Protein AF-A0A9X0R872-F1 (afdb_monomer_lite)

Structure (mmCIF, N/CA/C/O backbone):
data_AF-A0A9X0R872-F1
#
_entry.id   AF-A0A9X0R872-F1
#
loop_
_atom_site.group_PDB
_atom_site.id
_atom_site.type_symbol
_atom_site.label_atom_id
_atom_site.label_alt_id
_atom_site.label_comp_id
_atom_site.label_asym_id
_atom_site.label_entity_id
_atom_site.label_seq_id
_atom_site.pdbx_PDB_ins_code
_atom_site.Cartn_x
_atom_site.Cartn_y
_atom_site.Cartn_z
_atom_site.occupancy
_atom_site.B_iso_or_equiv
_atom_site.auth_seq_id
_atom_site.auth_comp_id
_atom_site.auth_asym_id
_atom_site.auth_atom_id
_atom_site.pdbx_PDB_model_num
ATOM 1 N N . MET A 1 1 ? -3.598 2.383 -23.130 1.00 61.44 1 MET A N 1
ATOM 2 C CA . MET A 1 1 ? -3.009 1.692 -21.966 1.00 61.44 1 MET A CA 1
ATOM 3 C C . MET A 1 1 ? -1.536 2.110 -21.880 1.00 61.44 1 MET A C 1
ATOM 5 O O . MET A 1 1 ? -0.986 2.515 -22.901 1.00 61.44 1 MET A O 1
ATOM 9 N N . ASN A 1 2 ? -0.949 2.225 -20.682 1.00 72.88 2 ASN A N 1
ATOM 10 C CA . ASN A 1 2 ? 0.388 2.817 -20.517 1.00 72.88 2 ASN A CA 1
ATOM 11 C C . ASN A 1 2 ? 1.465 1.820 -20.985 1.00 72.88 2 ASN A C 1
ATOM 13 O O . ASN A 1 2 ? 1.641 0.780 -20.357 1.00 72.88 2 ASN A O 1
ATOM 17 N N . LYS A 1 3 ? 2.210 2.161 -22.047 1.00 83.00 3 LYS A N 1
ATOM 18 C CA . LYS A 1 3 ? 3.241 1.295 -22.655 1.00 83.00 3 LYS A CA 1
ATOM 19 C C . LYS A 1 3 ? 4.296 0.776 -21.666 1.00 83.00 3 LYS A C 1
ATOM 21 O O . LYS A 1 3 ? 4.860 -0.292 -21.875 1.00 83.00 3 LYS A O 1
ATOM 26 N N . TYR A 1 4 ? 4.597 1.533 -20.607 1.00 83.75 4 TYR A N 1
ATOM 27 C CA . TYR A 1 4 ? 5.572 1.125 -19.595 1.00 83.75 4 TYR A CA 1
ATOM 28 C C . TYR A 1 4 ? 4.999 0.089 -18.633 1.00 83.75 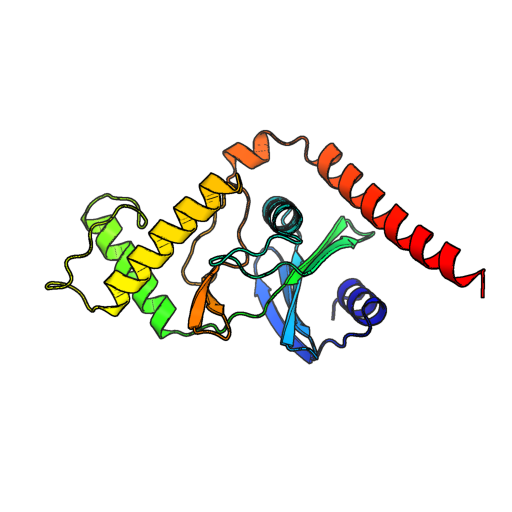4 TYR A C 1
ATOM 30 O O . TYR A 1 4 ? 5.713 -0.827 -18.239 1.00 83.75 4 TYR A O 1
ATOM 38 N N . CYS A 1 5 ? 3.712 0.211 -18.305 1.00 85.31 5 CYS A N 1
ATOM 39 C CA . CYS A 1 5 ? 2.983 -0.770 -17.509 1.00 85.31 5 CYS A CA 1
ATOM 40 C C . CYS A 1 5 ? 2.899 -2.109 -18.254 1.00 85.31 5 CYS A C 1
ATOM 42 O O . CYS A 1 5 ? 3.283 -3.132 -17.700 1.00 85.31 5 CYS A O 1
ATOM 44 N N . GLU A 1 6 ? 2.525 -2.089 -19.538 1.00 88.94 6 GLU A N 1
ATOM 45 C CA . GLU A 1 6 ? 2.475 -3.290 -20.386 1.00 88.94 6 GLU A CA 1
ATOM 46 C C . GLU A 1 6 ? 3.847 -3.968 -20.499 1.00 88.94 6 GLU A C 1
ATOM 48 O O . GLU A 1 6 ? 3.976 -5.152 -20.204 1.00 88.94 6 GLU A O 1
ATOM 53 N N . ALA A 1 7 ? 4.895 -3.210 -20.840 1.00 90.38 7 ALA A N 1
ATOM 54 C CA . ALA A 1 7 ? 6.247 -3.755 -20.964 1.00 90.38 7 ALA A CA 1
ATOM 55 C C . ALA A 1 7 ? 6.808 -4.272 -19.625 1.00 90.38 7 ALA A C 1
ATOM 57 O O . ALA A 1 7 ? 7.624 -5.196 -19.593 1.00 90.38 7 ALA A O 1
ATOM 58 N N . TRP A 1 8 ? 6.416 -3.663 -18.502 1.00 93.81 8 TRP A N 1
ATOM 59 C CA . TRP A 1 8 ? 6.803 -4.151 -17.181 1.00 93.81 8 TRP A CA 1
ATOM 60 C C . TRP A 1 8 ? 6.075 -5.443 -16.827 1.00 93.81 8 TRP A C 1
ATOM 62 O O . TRP A 1 8 ? 6.737 -6.386 -16.398 1.00 93.81 8 TRP A O 1
ATOM 72 N N . ALA A 1 9 ? 4.764 -5.508 -17.060 1.00 93.25 9 ALA A N 1
ATOM 73 C CA . ALA A 1 9 ? 3.965 -6.710 -16.861 1.00 93.25 9 ALA A CA 1
ATOM 74 C C . ALA A 1 9 ? 4.503 -7.874 -17.713 1.00 93.25 9 ALA A C 1
ATOM 76 O O . ALA A 1 9 ? 4.791 -8.940 -17.169 1.00 93.25 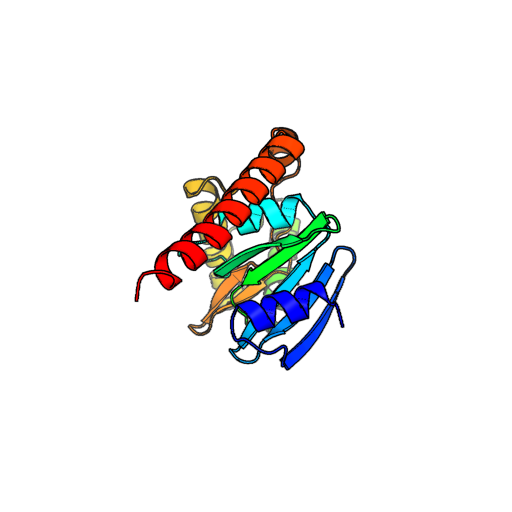9 ALA A O 1
ATOM 77 N N . GLU A 1 10 ? 4.791 -7.633 -18.997 1.00 92.75 10 GLU A N 1
ATOM 78 C CA . GLU A 1 10 ? 5.395 -8.618 -19.902 1.00 92.75 10 GLU A CA 1
ATOM 79 C C . GLU A 1 10 ? 6.739 -9.134 -19.371 1.00 92.75 10 GLU A C 1
ATOM 81 O O . GLU A 1 10 ? 6.961 -10.344 -19.323 1.00 92.75 10 GLU A O 1
ATOM 86 N N . LYS A 1 11 ? 7.620 -8.242 -18.888 1.00 91.56 11 LYS A N 1
ATOM 87 C CA . LYS A 1 11 ? 8.905 -8.647 -18.288 1.00 91.56 11 LYS A CA 1
ATOM 88 C C . LYS A 1 11 ? 8.707 -9.573 -17.081 1.00 91.56 11 LYS A C 1
ATOM 90 O O . LYS A 1 11 ? 9.531 -10.451 -16.846 1.00 91.56 11 LYS A O 1
ATOM 95 N N . LEU A 1 12 ? 7.648 -9.358 -16.305 1.00 92.25 12 LEU A N 1
ATOM 96 C CA . LEU A 1 12 ? 7.320 -10.178 -15.141 1.00 92.25 12 LEU A CA 1
ATOM 97 C C . LEU A 1 12 ? 6.560 -11.464 -15.505 1.00 92.25 12 LEU A C 1
ATOM 99 O O . LEU A 1 12 ? 6.281 -12.264 -14.614 1.00 92.25 12 LEU A O 1
ATOM 103 N N . GLY A 1 13 ? 6.220 -11.674 -16.782 1.00 94.38 13 GLY A N 1
ATOM 104 C CA . GLY A 1 13 ? 5.378 -12.789 -17.218 1.00 94.38 13 GLY A CA 1
ATOM 105 C C . GLY A 1 13 ? 3.936 -12.675 -16.716 1.00 94.38 13 GLY A C 1
ATOM 106 O O . GLY A 1 13 ? 3.298 -13.691 -16.450 1.00 94.38 13 GLY A O 1
ATOM 107 N N . ILE A 1 14 ? 3.441 -11.448 -16.532 1.00 94.62 14 ILE A N 1
ATOM 108 C CA . ILE A 1 14 ? 2.107 -11.136 -16.015 1.00 94.62 14 ILE A CA 1
ATOM 109 C C . ILE A 1 14 ? 1.342 -10.335 -17.075 1.00 94.62 14 ILE A C 1
ATOM 111 O O . ILE A 1 14 ? 1.919 -9.510 -17.779 1.00 94.62 14 ILE A O 1
ATOM 115 N N . GLU A 1 15 ? 0.032 -10.543 -17.175 1.00 94.25 15 GLU A N 1
ATOM 116 C CA . GLU A 1 15 ? -0.832 -9.767 -18.068 1.00 94.25 15 GLU A CA 1
ATOM 117 C C . GLU A 1 15 ? -1.614 -8.706 -17.288 1.00 94.25 15 GLU A C 1
ATOM 119 O O . GLU A 1 15 ? -1.914 -8.875 -16.102 1.00 94.25 15 GLU A O 1
ATOM 124 N N . ILE A 1 16 ? -1.978 -7.615 -17.962 1.00 95.06 16 ILE A N 1
ATOM 125 C CA . ILE A 1 16 ? -2.928 -6.637 -17.429 1.00 95.06 16 ILE A CA 1
ATOM 126 C C . ILE A 1 16 ? -4.343 -7.152 -17.695 1.00 95.06 16 ILE A C 1
ATOM 128 O O . ILE A 1 16 ? -4.737 -7.319 -18.846 1.00 95.06 16 ILE A O 1
ATOM 132 N N . ALA A 1 17 ? -5.099 -7.398 -16.628 1.00 94.06 17 ALA A N 1
ATOM 133 C CA . ALA A 1 17 ? -6.453 -7.931 -16.706 1.00 94.06 17 ALA A CA 1
ATOM 134 C C . ALA A 1 17 ? -7.504 -6.820 -16.826 1.00 94.06 17 ALA A C 1
ATOM 136 O O . ALA A 1 17 ? -8.438 -6.934 -17.617 1.00 94.06 17 ALA A O 1
ATOM 137 N N . GLU A 1 18 ? -7.364 -5.745 -16.047 1.00 94.69 18 GLU A N 1
ATOM 138 C CA . GLU A 1 18 ? -8.406 -4.723 -15.924 1.00 94.69 18 GLU A CA 1
ATOM 139 C C . GLU A 1 18 ? -7.824 -3.354 -15.543 1.00 94.69 18 GLU A C 1
ATOM 141 O O . GLU A 1 18 ? -6.857 -3.248 -14.790 1.00 94.69 18 GLU A O 1
ATOM 146 N N . TYR A 1 19 ? -8.430 -2.285 -16.064 1.00 93.81 19 TYR A N 1
ATOM 147 C CA . TYR A 1 19 ? -8.192 -0.918 -15.600 1.00 93.81 19 TYR A CA 1
ATOM 148 C C . TYR A 1 19 ? -9.031 -0.658 -14.346 1.00 93.81 19 TYR A C 1
ATOM 150 O O . TYR A 1 19 ? -10.253 -0.760 -14.410 1.00 93.81 19 TYR A O 1
ATOM 158 N N . MET A 1 20 ? -8.389 -0.298 -13.233 1.00 92.06 20 MET A N 1
ATOM 159 C CA . MET A 1 20 ? -9.079 -0.096 -11.952 1.00 92.06 20 MET A CA 1
ATOM 160 C C . MET A 1 20 ? -9.460 1.364 -11.706 1.00 92.06 20 MET A C 1
ATOM 162 O O . MET A 1 20 ? -10.438 1.637 -11.018 1.00 92.06 20 MET A O 1
ATOM 166 N N . GLY A 1 21 ? -8.713 2.314 -12.270 1.00 90.38 21 GLY A N 1
ATOM 167 C CA . GLY A 1 21 ? -8.991 3.733 -12.078 1.00 90.38 21 GLY A CA 1
ATOM 168 C C . GLY A 1 21 ? -7.778 4.625 -12.297 1.00 90.38 21 GLY A C 1
ATOM 169 O O . GLY A 1 21 ? -6.653 4.154 -12.472 1.00 90.38 21 GLY A O 1
ATOM 170 N N . ALA A 1 22 ? -8.030 5.930 -12.275 1.00 88.06 22 ALA A N 1
ATOM 171 C CA . ALA A 1 22 ? -7.017 6.971 -12.295 1.00 88.06 22 ALA A CA 1
ATOM 172 C C . ALA A 1 22 ? -7.415 8.063 -11.302 1.00 88.06 22 ALA A C 1
ATOM 174 O O . ALA A 1 22 ? -8.586 8.440 -11.242 1.00 88.06 22 ALA A O 1
ATOM 175 N N . GLY A 1 23 ? -6.438 8.547 -10.546 1.00 80.00 23 GLY A N 1
ATOM 176 C CA . GLY A 1 23 ? -6.561 9.704 -9.666 1.00 80.00 23 GLY A CA 1
ATOM 177 C C . GLY A 1 23 ? -5.602 10.809 -10.095 1.00 80.00 23 GLY A C 1
ATOM 178 O O . GLY A 1 23 ? -4.969 10.724 -11.149 1.00 80.00 23 GLY A O 1
ATOM 179 N N . ASP A 1 24 ? -5.452 11.821 -9.246 1.00 78.69 24 ASP A N 1
ATOM 180 C CA . ASP A 1 24 ? -4.623 12.997 -9.540 1.00 78.69 24 ASP A CA 1
ATOM 181 C C . ASP A 1 24 ? -3.149 12.650 -9.792 1.00 78.69 24 ASP A C 1
ATOM 183 O O . ASP A 1 24 ? -2.474 13.312 -10.580 1.00 78.69 24 ASP A O 1
ATOM 187 N N . ASN A 1 25 ? -2.663 11.577 -9.163 1.00 80.06 25 ASN A N 1
ATOM 188 C CA . ASN A 1 25 ? -1.244 11.239 -9.146 1.00 80.06 25 ASN A CA 1
ATOM 189 C C . ASN A 1 25 ? -0.891 9.953 -9.895 1.00 80.06 25 ASN A C 1
ATOM 191 O O . ASN A 1 25 ? 0.291 9.632 -10.013 1.00 80.06 25 ASN A O 1
ATOM 195 N N . GLY A 1 26 ? -1.863 9.207 -10.426 1.00 88.44 26 GLY A N 1
ATOM 196 C CA . GLY A 1 26 ? -1.545 7.924 -11.039 1.00 88.44 26 GLY A CA 1
ATOM 197 C C . GLY A 1 26 ? -2.717 7.129 -11.585 1.00 88.44 26 GLY A C 1
ATOM 198 O O . GLY A 1 26 ? -3.875 7.533 -11.520 1.00 88.44 26 GLY A O 1
ATOM 199 N N . ILE A 1 27 ? -2.380 5.972 -12.148 1.00 93.81 27 ILE A N 1
ATOM 200 C CA . ILE A 1 27 ? -3.307 5.031 -12.775 1.00 93.81 27 ILE A CA 1
ATOM 201 C C . ILE A 1 27 ? -3.039 3.636 -12.217 1.00 93.81 27 ILE A C 1
ATOM 203 O O . ILE A 1 27 ? -1.882 3.220 -12.151 1.00 93.81 27 ILE A O 1
ATOM 207 N N . ALA A 1 28 ? -4.095 2.906 -11.867 1.00 95.31 28 ALA A N 1
ATOM 208 C CA . ALA A 1 28 ? -4.017 1.552 -11.337 1.00 95.31 28 ALA A CA 1
ATOM 209 C C . ALA A 1 28 ? -4.622 0.523 -12.300 1.00 95.31 28 ALA A C 1
ATOM 211 O O . ALA A 1 28 ? -5.661 0.745 -12.932 1.00 95.31 28 ALA A O 1
ATOM 212 N N . PHE A 1 29 ? -3.968 -0.631 -12.376 1.00 95.69 29 PHE A N 1
ATOM 213 C CA . PHE A 1 29 ? -4.374 -1.772 -13.179 1.00 95.69 29 PHE A CA 1
ATOM 214 C C . PHE A 1 29 ? -4.358 -3.037 -12.332 1.00 95.69 29 PHE A C 1
ATOM 216 O O . PHE A 1 29 ? -3.414 -3.278 -11.582 1.00 95.69 29 PHE A O 1
ATOM 223 N N . LYS A 1 30 ? -5.367 -3.881 -12.510 1.00 96.44 30 LYS A N 1
ATOM 224 C CA . LYS A 1 30 ? -5.381 -5.239 -11.987 1.00 96.44 30 LYS A CA 1
ATOM 225 C C . LYS A 1 30 ? -4.617 -6.147 -12.943 1.00 96.44 30 LYS A C 1
ATOM 227 O O . LYS A 1 30 ? -4.801 -6.074 -14.161 1.00 96.44 30 LYS A O 1
ATOM 232 N N . THR A 1 31 ? -3.800 -7.036 -12.403 1.00 96.94 31 THR A N 1
ATOM 233 C CA . THR A 1 31 ? -3.068 -8.041 -13.174 1.00 96.94 31 THR A CA 1
ATOM 234 C C . THR A 1 31 ? -3.790 -9.392 -13.216 1.00 96.94 31 THR A C 1
ATOM 236 O O . THR A 1 31 ? -4.686 -9.671 -12.417 1.00 96.94 31 THR A O 1
ATOM 239 N N . SER A 1 32 ? -3.378 -10.274 -14.130 1.00 95.69 32 SER A N 1
ATOM 240 C CA . SER A 1 32 ? -3.935 -11.628 -14.278 1.00 95.69 32 SER A CA 1
ATOM 241 C C . SER A 1 32 ? -3.699 -12.548 -13.076 1.00 95.69 32 SER A C 1
ATOM 243 O O . SER A 1 32 ? -4.409 -13.537 -12.920 1.00 95.69 32 SER A O 1
ATOM 245 N N . ASN A 1 33 ? -2.742 -12.217 -12.206 1.00 95.69 33 ASN A N 1
ATOM 246 C CA . ASN A 1 33 ? -2.469 -12.920 -10.950 1.00 95.69 33 ASN A CA 1
ATOM 247 C C . ASN A 1 33 ? -3.016 -12.188 -9.709 1.00 95.69 33 ASN A C 1
ATOM 249 O O . ASN A 1 33 ? -2.456 -12.337 -8.629 1.00 95.69 33 ASN A O 1
ATOM 253 N N . ASP A 1 34 ? -4.081 -11.400 -9.887 1.00 96.12 34 ASP A N 1
ATOM 254 C CA . ASP A 1 34 ? -4.821 -10.680 -8.837 1.00 96.12 34 ASP A CA 1
ATOM 255 C C . ASP A 1 34 ? -3.976 -9.706 -7.995 1.00 96.12 34 ASP A C 1
ATOM 257 O O . ASP A 1 34 ? -4.247 -9.485 -6.822 1.00 96.12 34 ASP A O 1
ATOM 261 N N . LYS A 1 35 ? -2.972 -9.072 -8.610 1.00 97.06 35 LYS A N 1
ATOM 262 C CA . LYS A 1 35 ? -2.183 -7.981 -8.014 1.00 97.06 35 LYS A CA 1
ATOM 263 C C . LYS A 1 35 ? -2.606 -6.635 -8.590 1.00 97.06 35 LYS A C 1
ATOM 265 O O . LYS A 1 35 ? -3.310 -6.571 -9.603 1.00 97.06 35 LYS A O 1
ATOM 270 N N . VAL A 1 36 ? -2.134 -5.554 -7.976 1.00 97.00 36 VAL A N 1
ATOM 271 C CA . VAL A 1 36 ? -2.311 -4.190 -8.486 1.00 97.00 36 VAL A CA 1
ATOM 272 C C . VAL A 1 36 ? -0.979 -3.655 -8.988 1.00 97.00 36 VAL A C 1
ATOM 274 O O . VAL A 1 36 ? 0.011 -3.617 -8.260 1.00 97.00 36 VAL A O 1
ATOM 277 N N . MET A 1 37 ? -0.960 -3.215 -10.242 1.00 97.06 37 MET A N 1
ATOM 278 C CA . MET A 1 37 ? 0.132 -2.450 -10.824 1.00 97.06 37 MET A CA 1
ATOM 279 C C . MET A 1 37 ? -0.302 -0.988 -10.939 1.00 97.06 37 MET A C 1
ATOM 281 O O . MET A 1 37 ? -1.176 -0.648 -11.739 1.00 97.06 37 MET A O 1
ATOM 285 N N . LYS A 1 38 ? 0.310 -0.118 -10.137 1.00 96.06 38 LYS A N 1
ATOM 286 C CA . LYS A 1 38 ? 0.081 1.328 -10.157 1.00 96.06 38 LYS A CA 1
ATOM 287 C C . LYS A 1 38 ? 1.233 2.035 -10.860 1.00 96.06 38 LYS A C 1
ATOM 289 O O . LYS A 1 38 ? 2.396 1.709 -10.638 1.00 96.06 38 LYS A O 1
ATOM 294 N N . ILE A 1 39 ? 0.901 3.009 -11.702 1.00 95.88 39 ILE A N 1
ATOM 295 C CA . ILE A 1 39 ? 1.844 3.973 -12.268 1.00 95.88 39 ILE A CA 1
ATOM 296 C C . ILE A 1 39 ? 1.561 5.324 -11.624 1.00 95.88 39 ILE A C 1
ATOM 298 O O . ILE A 1 39 ? 0.449 5.828 -11.756 1.00 95.88 39 ILE A O 1
ATOM 302 N N . THR A 1 40 ? 2.551 5.900 -10.954 1.00 95.12 40 THR A N 1
ATOM 303 C CA . THR A 1 40 ? 2.431 7.139 -10.185 1.00 95.12 40 THR A CA 1
ATOM 304 C C . THR A 1 40 ? 3.464 8.177 -10.625 1.00 95.12 40 THR A C 1
ATOM 306 O O . THR A 1 40 ? 4.571 7.845 -11.064 1.00 95.12 40 THR A O 1
ATOM 309 N N . GLY A 1 41 ? 3.083 9.449 -10.547 1.00 94.00 41 GLY A N 1
ATOM 310 C CA . GLY A 1 41 ? 3.991 10.597 -10.602 1.00 94.00 41 GLY A CA 1
ATOM 311 C C . GLY A 1 41 ? 4.436 11.062 -9.213 1.00 94.00 41 GLY A C 1
ATOM 312 O O . GLY A 1 41 ? 5.246 11.981 -9.104 1.00 94.00 41 GLY A O 1
ATOM 313 N N . ASP A 1 42 ? 3.918 10.436 -8.158 1.00 95.38 42 ASP A N 1
ATOM 314 C CA . ASP A 1 42 ? 4.146 10.837 -6.783 1.00 95.38 42 ASP A CA 1
ATOM 315 C C . ASP A 1 42 ? 5.416 10.220 -6.204 1.00 95.38 42 ASP A C 1
ATOM 317 O O . ASP A 1 42 ? 5.519 9.015 -5.970 1.00 95.38 42 ASP A O 1
ATOM 321 N N . VAL A 1 43 ? 6.411 11.068 -5.958 1.00 95.88 43 VAL A N 1
ATOM 322 C CA . VAL A 1 43 ? 7.699 10.620 -5.426 1.00 95.88 43 VAL A CA 1
ATOM 323 C C . VAL A 1 43 ? 7.579 10.137 -3.979 1.00 95.88 43 VAL A C 1
ATOM 325 O O . VAL A 1 43 ? 8.260 9.187 -3.598 1.00 95.88 43 VAL A O 1
ATOM 328 N N . GLY A 1 44 ? 6.725 10.770 -3.169 1.00 96.62 44 GLY A N 1
ATOM 329 C CA . GLY A 1 44 ? 6.544 10.397 -1.766 1.00 96.62 44 GLY A CA 1
ATOM 330 C C . GLY A 1 44 ? 5.894 9.024 -1.625 1.00 96.62 44 GLY A C 1
ATOM 331 O O . GLY A 1 44 ? 6.344 8.227 -0.805 1.00 96.62 44 GLY A O 1
ATOM 332 N N . GLU A 1 45 ? 4.900 8.741 -2.469 1.00 97.06 45 GLU A N 1
ATOM 333 C CA . GLU A 1 45 ? 4.253 7.427 -2.602 1.00 97.06 45 GLU A CA 1
ATOM 334 C C . GLU A 1 45 ? 5.256 6.360 -3.057 1.00 97.06 45 GLU A C 1
ATOM 336 O O . GLU A 1 45 ? 5.424 5.322 -2.417 1.00 97.06 45 GLU A O 1
ATOM 341 N N . PHE A 1 46 ? 5.996 6.635 -4.136 1.00 97.88 46 PHE A N 1
ATOM 342 C CA . PHE A 1 46 ? 6.948 5.677 -4.685 1.00 97.88 46 PHE A CA 1
ATOM 343 C C . PHE A 1 46 ? 8.071 5.332 -3.706 1.00 97.88 46 PHE A C 1
ATOM 345 O O . PHE A 1 46 ? 8.392 4.156 -3.536 1.00 97.88 46 PHE A O 1
ATOM 352 N N . LEU A 1 47 ? 8.690 6.331 -3.069 1.00 97.69 47 LEU A N 1
ATOM 353 C CA . LEU A 1 47 ? 9.769 6.086 -2.110 1.00 97.69 47 LEU A CA 1
ATOM 354 C C . LEU A 1 47 ? 9.257 5.334 -0.876 1.00 97.69 47 LEU A C 1
ATOM 356 O O . LEU A 1 47 ? 9.988 4.510 -0.319 1.00 97.69 47 LEU A O 1
ATOM 360 N N . HIS A 1 48 ? 8.022 5.606 -0.450 1.00 97.69 48 HIS A N 1
ATOM 361 C CA . HIS A 1 48 ? 7.390 4.905 0.664 1.00 97.69 48 HIS A CA 1
ATOM 362 C C . HIS A 1 48 ? 7.162 3.431 0.324 1.00 97.69 48 HIS A C 1
ATOM 364 O O . HIS A 1 48 ? 7.706 2.555 1.002 1.00 97.69 48 HIS A O 1
ATOM 370 N N . ALA A 1 49 ? 6.514 3.152 -0.810 1.00 98.00 49 ALA A N 1
ATOM 371 C CA . ALA A 1 49 ? 6.329 1.795 -1.318 1.00 98.00 49 ALA A CA 1
ATOM 372 C C . ALA A 1 49 ? 7.669 1.076 -1.556 1.00 98.00 49 ALA A C 1
ATOM 374 O O . ALA A 1 49 ? 7.824 -0.102 -1.234 1.00 98.00 49 ALA A O 1
ATOM 375 N N . HIS A 1 50 ? 8.684 1.776 -2.069 1.00 97.56 50 HIS A N 1
ATOM 376 C CA . HIS A 1 50 ? 10.013 1.202 -2.261 1.00 97.56 50 HIS A CA 1
ATOM 377 C C . HIS A 1 50 ? 10.656 0.774 -0.935 1.00 97.56 50 HIS A C 1
ATOM 379 O O . HIS A 1 50 ? 11.249 -0.301 -0.879 1.00 97.56 50 HIS A O 1
ATOM 385 N N . ASN A 1 51 ? 10.502 1.558 0.137 1.00 96.06 51 ASN A N 1
ATOM 386 C CA . ASN A 1 51 ? 10.977 1.188 1.475 1.00 96.06 51 ASN A CA 1
ATOM 387 C C . ASN A 1 51 ? 10.129 0.080 2.127 1.00 96.06 51 ASN A C 1
ATOM 389 O O . ASN A 1 51 ? 10.612 -0.625 3.013 1.00 96.06 51 ASN A O 1
ATOM 393 N N . LEU A 1 52 ? 8.873 -0.091 1.716 1.00 97.12 52 L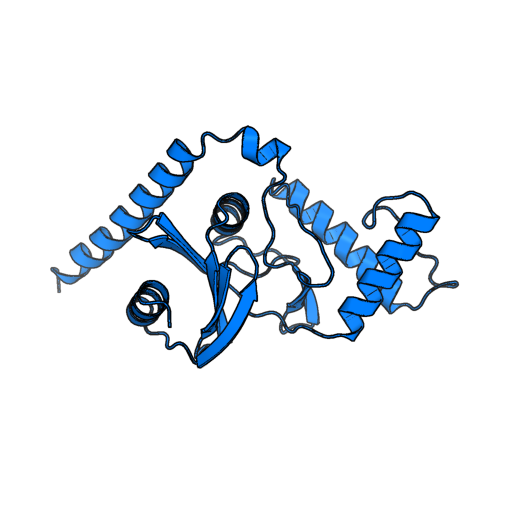EU A N 1
ATOM 394 C CA . LEU A 1 52 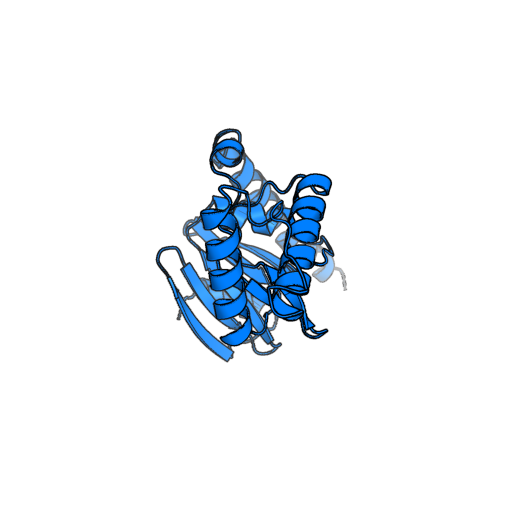? 8.036 -1.222 2.122 1.00 97.12 52 LEU A CA 1
ATOM 395 C C . LEU A 1 52 ? 8.400 -2.528 1.405 1.00 97.12 52 LEU A C 1
ATOM 397 O O . LEU A 1 52 ? 8.132 -3.605 1.935 1.00 97.12 52 LEU A O 1
ATOM 401 N N . LYS A 1 53 ? 9.026 -2.457 0.225 1.00 96.06 53 LYS A N 1
ATOM 402 C CA . LYS A 1 53 ? 9.346 -3.631 -0.595 1.00 96.06 53 LYS A CA 1
ATOM 403 C C . LYS A 1 53 ? 10.109 -4.697 0.195 1.00 96.06 53 LYS A C 1
ATOM 405 O O . LYS A 1 53 ? 11.190 -4.448 0.726 1.00 96.06 53 LYS A O 1
ATOM 410 N N . GLY A 1 54 ? 9.552 -5.908 0.222 1.00 89.38 54 GLY A N 1
ATOM 411 C CA . GLY A 1 54 ? 10.125 -7.063 0.919 1.00 89.38 54 GLY A CA 1
ATOM 412 C C . GLY A 1 54 ? 9.900 -7.097 2.436 1.00 89.38 54 GLY A C 1
ATOM 413 O O . GLY A 1 54 ? 10.371 -8.032 3.083 1.00 89.38 54 GLY A O 1
ATOM 414 N N . LYS A 1 55 ? 9.192 -6.121 3.020 1.00 93.81 55 LYS A N 1
ATOM 415 C CA . LYS A 1 55 ? 8.726 -6.190 4.411 1.00 93.81 55 LYS A CA 1
ATOM 416 C C . LYS A 1 55 ? 7.382 -6.917 4.454 1.00 93.81 55 LYS A C 1
ATOM 418 O O . LYS A 1 55 ? 6.476 -6.582 3.699 1.00 93.81 55 LYS A O 1
ATOM 423 N N . SER A 1 56 ? 7.250 -7.889 5.354 1.00 92.50 56 SER A N 1
ATOM 424 C CA . SER A 1 56 ? 5.966 -8.536 5.643 1.00 92.50 56 SER A CA 1
ATOM 425 C C . SER A 1 56 ? 5.349 -7.846 6.853 1.00 92.50 56 SER A C 1
ATOM 427 O O . SER A 1 56 ? 5.736 -8.120 7.988 1.00 92.50 56 SER A O 1
ATOM 429 N N . LEU A 1 57 ? 4.474 -6.881 6.579 1.00 96.19 57 LEU A N 1
ATOM 430 C CA . LEU A 1 57 ? 3.787 -6.070 7.582 1.00 96.19 57 LEU A CA 1
ATOM 431 C C . LEU A 1 57 ? 2.304 -6.429 7.614 1.00 96.19 57 LEU A C 1
ATOM 433 O O . LEU A 1 57 ? 1.702 -6.719 6.574 1.00 96.19 57 LEU A O 1
ATOM 437 N N . LYS A 1 58 ? 1.718 -6.428 8.810 1.00 97.25 58 LYS A N 1
ATOM 438 C CA . LYS A 1 58 ? 0.329 -6.828 9.034 1.00 97.25 58 LYS A CA 1
ATOM 439 C C . LYS A 1 58 ? -0.620 -5.838 8.368 1.00 97.25 58 LYS A C 1
ATOM 441 O O . LYS A 1 58 ? -1.468 -6.265 7.586 1.00 97.25 58 LYS A O 1
ATOM 446 N N . HIS A 1 59 ? -0.423 -4.542 8.591 1.00 98.00 59 HIS A N 1
ATOM 447 C CA . HIS A 1 59 ? -1.393 -3.503 8.244 1.00 98.00 59 HIS A CA 1
ATOM 448 C C . HIS A 1 59 ? -1.041 -2.712 6.984 1.00 98.00 59 HIS A C 1
ATOM 450 O O . HIS A 1 59 ? -1.706 -1.730 6.683 1.00 98.00 59 HIS A O 1
ATOM 456 N N . PHE A 1 60 ? -0.048 -3.143 6.207 1.00 98.19 60 PHE A N 1
ATOM 457 C CA . PHE A 1 60 ? 0.275 -2.566 4.899 1.00 98.19 60 PHE A CA 1
ATOM 458 C C . PHE A 1 60 ? 0.081 -3.603 3.794 1.00 98.19 60 PHE A C 1
ATOM 460 O O . PHE A 1 60 ? 0.390 -4.782 3.989 1.00 98.19 60 PHE A O 1
ATOM 467 N N . ALA A 1 61 ? -0.395 -3.160 2.630 1.00 97.56 61 ALA A N 1
ATOM 468 C CA . ALA A 1 61 ? -0.385 -3.964 1.415 1.00 97.56 61 ALA A CA 1
ATOM 469 C C . ALA A 1 61 ? 1.049 -4.406 1.089 1.00 97.56 61 ALA A C 1
ATOM 471 O O . ALA A 1 61 ? 1.988 -3.600 1.123 1.00 97.56 61 ALA A O 1
ATOM 472 N N . GLU A 1 62 ? 1.230 -5.684 0.763 1.00 97.81 62 GLU A N 1
ATOM 473 C CA . GLU A 1 62 ? 2.550 -6.194 0.405 1.00 97.81 62 GLU A CA 1
ATOM 474 C C . GLU A 1 62 ? 3.056 -5.536 -0.888 1.00 97.81 62 GLU A C 1
ATOM 476 O O . GLU A 1 62 ? 2.372 -5.532 -1.913 1.00 97.81 62 GLU A O 1
ATOM 481 N N . ILE A 1 63 ? 4.282 -5.002 -0.862 1.00 98.12 63 ILE A N 1
ATOM 482 C CA . ILE A 1 63 ? 4.930 -4.440 -2.050 1.00 98.12 63 ILE A CA 1
ATOM 483 C C . ILE A 1 63 ? 5.876 -5.479 -2.652 1.00 98.12 63 ILE A C 1
ATOM 485 O O . ILE A 1 63 ? 6.931 -5.789 -2.091 1.00 98.12 63 ILE A O 1
ATOM 489 N N . TYR A 1 64 ? 5.513 -5.979 -3.833 1.00 96.50 64 TYR A N 1
ATOM 490 C CA . TYR A 1 64 ? 6.261 -7.010 -4.549 1.00 96.50 64 TYR A CA 1
ATOM 491 C C . TYR A 1 64 ? 7.433 -6.441 -5.345 1.00 96.50 64 TYR A C 1
ATOM 493 O O . TYR A 1 64 ? 8.515 -7.023 -5.359 1.00 96.50 64 TYR A O 1
ATOM 501 N N . ASP A 1 65 ? 7.222 -5.321 -6.039 1.00 96.44 65 ASP A N 1
ATOM 502 C CA . ASP A 1 65 ? 8.268 -4.679 -6.832 1.00 96.44 65 ASP A CA 1
ATOM 503 C C . ASP A 1 65 ? 7.989 -3.188 -7.046 1.00 96.44 65 ASP A C 1
ATOM 505 O O . ASP A 1 65 ? 6.852 -2.720 -6.973 1.00 96.44 65 ASP A O 1
ATOM 509 N N . THR A 1 66 ? 9.045 -2.436 -7.339 1.00 97.12 66 THR A N 1
ATOM 510 C CA . THR A 1 66 ? 8.982 -1.009 -7.654 1.00 97.12 66 THR A CA 1
ATOM 511 C C . THR A 1 66 ? 9.940 -0.672 -8.787 1.00 97.12 66 THR A C 1
ATOM 513 O O . THR A 1 66 ? 11.068 -1.173 -8.837 1.00 97.12 66 THR A O 1
ATOM 516 N N . ARG A 1 67 ? 9.515 0.210 -9.697 1.00 95.62 67 ARG A N 1
ATOM 517 C CA . ARG A 1 67 ? 10.269 0.544 -10.909 1.00 95.62 67 ARG A CA 1
ATOM 518 C C . ARG A 1 67 ? 10.284 2.035 -11.217 1.00 95.62 67 ARG A C 1
ATOM 520 O O . ARG A 1 67 ? 9.253 2.679 -11.128 1.00 95.62 67 ARG A O 1
ATOM 527 N N . ILE A 1 68 ? 11.428 2.569 -11.644 1.00 95.75 68 ILE A N 1
ATOM 528 C CA . ILE A 1 68 ? 11.490 3.894 -12.275 1.00 95.75 68 ILE A CA 1
ATOM 529 C C . ILE A 1 68 ? 11.617 3.694 -13.787 1.00 95.75 68 ILE A C 1
ATOM 531 O O . ILE A 1 68 ? 12.476 2.943 -14.261 1.00 95.75 68 ILE A O 1
ATOM 535 N N . PHE A 1 69 ? 10.746 4.341 -14.553 1.00 92.69 69 PHE A N 1
ATOM 536 C CA . PHE A 1 69 ? 10.726 4.264 -16.010 1.00 92.69 69 PHE A CA 1
ATOM 537 C C . PHE A 1 69 ? 11.569 5.368 -16.653 1.00 92.69 69 PHE A C 1
ATOM 539 O O . PHE A 1 69 ? 11.976 6.340 -16.018 1.00 92.69 69 PHE A O 1
ATOM 546 N N . LEU A 1 70 ? 11.855 5.206 -17.948 1.00 87.62 70 LEU A N 1
ATOM 547 C CA . LEU A 1 70 ? 12.741 6.111 -18.691 1.00 87.62 70 LEU A CA 1
ATOM 548 C C . LEU A 1 70 ? 12.189 7.534 -18.822 1.00 87.62 70 LEU A C 1
ATOM 550 O O . LEU A 1 70 ? 12.968 8.472 -18.957 1.00 87.62 70 LEU A O 1
ATOM 554 N N . ASP A 1 71 ? 10.868 7.698 -18.794 1.00 88.94 71 ASP A N 1
ATOM 555 C CA . ASP A 1 71 ? 10.218 9.011 -18.819 1.00 88.94 71 ASP A CA 1
ATOM 556 C C . ASP A 1 71 ? 10.114 9.665 -17.432 1.00 88.94 71 ASP A C 1
ATOM 558 O O . ASP A 1 71 ? 9.570 10.758 -17.314 1.00 88.94 71 ASP A O 1
ATOM 562 N N . GLY A 1 72 ? 10.637 9.008 -16.393 1.00 89.56 72 GLY A N 1
ATOM 563 C CA . GLY A 1 72 ? 10.569 9.468 -15.011 1.00 89.56 72 GLY A CA 1
ATOM 564 C C . GLY A 1 72 ? 9.304 9.046 -14.265 1.00 89.56 72 GLY A C 1
ATOM 565 O O . GLY A 1 72 ? 9.246 9.269 -13.059 1.00 89.56 72 GLY A O 1
ATOM 566 N N . SER A 1 73 ? 8.329 8.409 -14.924 1.00 92.94 73 SER A N 1
ATOM 567 C CA . SER A 1 73 ? 7.197 7.807 -14.214 1.00 92.94 73 SER A CA 1
ATOM 568 C C . SER A 1 73 ? 7.660 6.650 -13.326 1.00 92.94 73 SER A C 1
ATOM 570 O O . SER A 1 73 ? 8.719 6.048 -13.545 1.00 92.94 73 SER A O 1
ATOM 572 N N . MET A 1 74 ? 6.872 6.345 -12.301 1.00 96.62 74 MET A N 1
ATOM 573 C CA . MET A 1 74 ? 7.208 5.357 -11.283 1.00 96.62 74 MET A CA 1
ATOM 574 C C . MET A 1 74 ? 6.132 4.277 -11.225 1.00 96.62 74 MET A C 1
ATOM 576 O O . MET A 1 74 ? 4.953 4.554 -11.402 1.00 96.62 74 MET A O 1
ATOM 580 N N . GLY A 1 75 ? 6.542 3.033 -11.021 1.00 96.94 75 GLY A N 1
ATOM 581 C CA . GLY A 1 75 ? 5.681 1.863 -10.966 1.00 96.94 75 GLY A CA 1
ATOM 582 C C . GLY A 1 75 ? 5.753 1.186 -9.606 1.00 96.94 75 GLY A C 1
ATOM 583 O O . GLY A 1 75 ? 6.844 1.028 -9.055 1.00 96.94 75 GLY A O 1
ATOM 584 N N . ILE A 1 76 ? 4.605 0.748 -9.100 1.00 97.94 76 ILE A N 1
ATOM 585 C CA . ILE A 1 76 ? 4.455 -0.023 -7.864 1.00 97.94 76 ILE A CA 1
ATOM 586 C C . ILE A 1 76 ? 3.630 -1.269 -8.194 1.00 97.94 76 ILE A C 1
ATOM 588 O O . ILE A 1 76 ? 2.548 -1.161 -8.769 1.00 97.94 76 ILE A O 1
ATOM 592 N N . LEU A 1 77 ? 4.149 -2.449 -7.859 1.00 97.75 77 LEU A N 1
ATOM 593 C CA . LEU A 1 77 ? 3.427 -3.715 -7.925 1.00 97.75 77 LEU A CA 1
ATOM 594 C C . LEU A 1 77 ? 3.146 -4.171 -6.497 1.00 97.75 77 LEU A C 1
ATOM 596 O O . LEU A 1 77 ? 4.085 -4.424 -5.742 1.00 97.75 77 LEU A O 1
ATOM 600 N N . MET A 1 78 ? 1.871 -4.297 -6.149 1.00 97.75 78 MET A N 1
ATOM 601 C CA . MET A 1 78 ? 1.436 -4.548 -4.778 1.00 97.75 78 MET A CA 1
ATOM 602 C C . MET A 1 78 ? 0.278 -5.539 -4.688 1.00 97.75 78 MET A C 1
ATOM 604 O O . MET A 1 78 ? -0.360 -5.877 -5.692 1.00 97.75 78 MET A O 1
ATOM 608 N N . GLU A 1 79 ? 0.042 -6.018 -3.474 1.00 97.56 79 GLU A N 1
ATOM 609 C CA . GLU A 1 79 ? -1.134 -6.784 -3.076 1.00 97.56 79 GLU A CA 1
ATOM 610 C C . GLU A 1 79 ? -2.421 -6.047 -3.459 1.00 97.56 79 GLU A C 1
ATOM 612 O O . GLU A 1 79 ? -2.517 -4.822 -3.362 1.00 97.56 79 GLU A O 1
ATOM 617 N N . LYS A 1 80 ? -3.422 -6.803 -3.912 1.00 97.06 80 LYS A N 1
ATOM 618 C CA . LYS A 1 80 ? -4.765 -6.274 -4.113 1.00 97.06 80 LYS A CA 1
ATOM 619 C C . LYS A 1 80 ? -5.558 -6.447 -2.827 1.00 97.06 80 LYS A C 1
ATOM 621 O O . LYS A 1 80 ? -5.825 -7.575 -2.431 1.00 97.06 80 LYS A O 1
ATOM 626 N N . LEU A 1 81 ? -5.983 -5.336 -2.239 1.00 97.00 81 LEU A N 1
ATOM 627 C CA . LEU A 1 81 ? -6.919 -5.360 -1.122 1.00 97.00 81 LEU A CA 1
ATOM 628 C C . LEU A 1 81 ? -8.366 -5.362 -1.627 1.00 97.00 81 LEU A C 1
ATOM 630 O O . LEU A 1 81 ? -8.686 -4.779 -2.669 1.00 97.00 81 LEU A O 1
ATOM 634 N N . GLU A 1 82 ? -9.247 -6.016 -0.882 1.00 96.06 82 GLU A N 1
ATOM 635 C CA . GLU A 1 82 ? -10.687 -5.925 -1.074 1.00 96.06 82 GLU A CA 1
ATOM 636 C C . GLU A 1 82 ? -11.201 -4.612 -0.478 1.00 96.06 82 GLU A C 1
ATOM 638 O O . GLU A 1 82 ? -11.050 -4.338 0.711 1.00 96.06 82 GLU A O 1
ATOM 643 N N . ILE A 1 83 ? -11.809 -3.785 -1.325 1.00 93.00 83 ILE A N 1
ATOM 644 C CA . ILE A 1 83 ? -12.411 -2.519 -0.912 1.00 93.00 83 ILE A CA 1
ATOM 645 C C . ILE A 1 83 ? -13.893 -2.761 -0.652 1.00 93.00 83 ILE A C 1
ATOM 647 O O . ILE A 1 83 ? -14.626 -3.122 -1.575 1.00 93.00 83 ILE A O 1
ATOM 651 N N . CYS A 1 84 ? -14.345 -2.526 0.580 1.00 90.81 84 CYS A N 1
ATOM 652 C CA . CYS A 1 84 ? -15.751 -2.653 0.947 1.00 90.81 84 CYS A CA 1
ATOM 653 C C . CYS A 1 84 ? -16.310 -1.332 1.496 1.00 90.81 84 CYS A C 1
ATOM 655 O O . CYS A 1 84 ? -15.671 -0.626 2.275 1.00 90.81 84 CYS A O 1
ATOM 657 N N . GLU A 1 85 ? -17.529 -0.987 1.075 1.00 93.62 85 GLU A N 1
ATOM 658 C CA . GLU A 1 85 ? -18.189 0.263 1.484 1.00 93.62 85 GLU A CA 1
ATOM 659 C C . GLU A 1 85 ? -18.475 0.306 2.990 1.00 93.62 85 GLU A C 1
ATOM 661 O O . GLU A 1 85 ? -18.449 1.372 3.595 1.00 93.62 85 GLU A O 1
ATOM 666 N N . GLU A 1 86 ? -18.683 -0.851 3.620 1.00 94.25 86 GLU A N 1
ATOM 667 C CA . GLU A 1 86 ? -18.883 -0.932 5.065 1.00 94.25 86 GLU A CA 1
ATOM 668 C C . GLU A 1 86 ? -17.655 -0.433 5.841 1.00 94.25 86 GLU A C 1
ATOM 670 O O . GLU A 1 86 ? -17.796 0.441 6.696 1.00 94.25 86 GLU A O 1
ATOM 675 N N . LEU A 1 87 ? -16.448 -0.894 5.490 1.00 95.06 87 LEU A N 1
ATOM 676 C CA . LEU A 1 87 ? -15.203 -0.435 6.115 1.00 95.06 87 LEU A CA 1
ATOM 677 C C . LEU A 1 87 ? -14.989 1.071 5.907 1.00 95.06 87 LEU A C 1
ATOM 679 O O . LEU A 1 87 ? -14.535 1.772 6.813 1.00 95.06 87 LEU A O 1
ATOM 683 N N . LYS A 1 88 ? -15.372 1.605 4.739 1.00 95.75 88 LYS A N 1
ATOM 684 C CA . LYS A 1 88 ? -15.313 3.052 4.480 1.00 95.75 88 LYS A CA 1
ATOM 685 C C . LYS A 1 88 ? -16.217 3.839 5.423 1.00 95.75 88 LYS A C 1
ATOM 687 O O . LYS A 1 88 ? -15.790 4.854 5.976 1.00 95.75 88 LYS A O 1
ATOM 692 N N . GLU A 1 89 ? -17.455 3.396 5.611 1.00 95.88 89 GLU A N 1
ATOM 693 C CA . GLU A 1 89 ? -18.406 4.052 6.513 1.00 95.88 89 GLU A CA 1
ATOM 694 C C . GLU A 1 89 ? -17.993 3.910 7.986 1.00 95.88 89 GLU A C 1
ATOM 696 O O . GLU A 1 89 ? -18.108 4.871 8.758 1.00 95.88 89 GLU A O 1
ATOM 701 N N . GLN A 1 90 ? -17.417 2.767 8.367 1.00 95.12 90 GLN A N 1
ATOM 702 C CA . GLN A 1 90 ? -16.816 2.568 9.686 1.00 95.12 90 GLN A CA 1
ATOM 703 C C . GLN A 1 90 ? -15.661 3.551 9.923 1.00 95.12 90 GLN A C 1
ATOM 705 O O . GLN A 1 90 ? -15.627 4.230 10.950 1.00 95.12 90 GLN A O 1
ATOM 710 N N . PHE A 1 91 ? -14.763 3.722 8.949 1.00 96.75 91 PHE A N 1
ATOM 711 C CA . PHE A 1 91 ? -13.655 4.674 9.050 1.00 96.75 91 PHE A CA 1
ATOM 712 C C . PHE A 1 91 ? -14.143 6.124 9.152 1.00 96.75 91 PHE A C 1
ATOM 714 O O . PHE A 1 91 ? -13.670 6.883 9.998 1.00 96.75 91 PHE A O 1
ATOM 721 N N . LYS A 1 92 ? -15.140 6.526 8.351 1.00 96.06 92 LYS A N 1
ATOM 722 C CA . LYS A 1 92 ? -15.750 7.869 8.445 1.00 96.06 92 LYS A CA 1
ATOM 723 C C . LYS A 1 92 ? -16.399 8.111 9.810 1.00 96.06 92 LYS A C 1
ATOM 725 O O . LYS A 1 92 ? -16.305 9.219 10.353 1.00 96.06 92 LYS A O 1
ATOM 730 N N . THR A 1 93 ? -17.037 7.084 10.366 1.00 95.50 93 THR A N 1
ATOM 731 C CA . THR A 1 93 ? -17.595 7.108 11.723 1.00 95.50 93 THR A CA 1
ATOM 732 C C . THR A 1 93 ? -16.489 7.314 12.751 1.00 95.50 93 THR A C 1
ATOM 734 O O . THR A 1 93 ? -16.560 8.270 13.523 1.00 95.50 93 THR A O 1
ATOM 737 N N . LEU A 1 94 ? -15.417 6.519 12.695 1.00 95.88 94 LEU A N 1
ATOM 738 C CA . LEU A 1 94 ? -14.257 6.650 13.578 1.00 95.88 94 LEU A CA 1
ATOM 739 C C . LEU A 1 94 ? -13.637 8.056 13.514 1.00 95.88 94 LEU A C 1
ATOM 741 O O . LEU A 1 94 ? -13.423 8.683 14.551 1.00 95.88 94 LEU A O 1
ATOM 745 N N . CYS A 1 95 ? -13.440 8.612 12.314 1.00 96.19 95 CYS A N 1
ATOM 746 C CA . CYS A 1 95 ? -12.971 9.991 12.148 1.00 96.19 95 CYS A CA 1
ATOM 747 C C . CYS A 1 95 ? -13.907 11.016 12.801 1.00 96.19 95 CYS A C 1
ATOM 749 O O . CYS A 1 95 ? -13.446 12.003 13.376 1.00 96.19 95 CYS A O 1
ATOM 751 N N . SER A 1 96 ? -15.222 10.808 12.711 1.00 95.69 96 SER A N 1
ATOM 752 C CA . SER A 1 96 ? -16.214 11.706 13.310 1.00 95.69 96 SER A CA 1
ATOM 753 C C . SER A 1 96 ? -16.165 11.668 14.840 1.00 95.69 96 SER A C 1
ATOM 755 O O . SER A 1 96 ? -16.270 12.721 15.472 1.00 95.69 96 SER A O 1
ATOM 757 N N . ILE A 1 97 ? -15.938 10.488 15.426 1.00 94.62 97 ILE A N 1
ATOM 758 C CA . ILE A 1 97 ? -15.763 10.299 16.874 1.00 94.62 97 ILE A CA 1
ATOM 759 C C . ILE A 1 97 ? -14.454 10.945 17.343 1.00 94.62 97 ILE A C 1
ATOM 761 O O . ILE A 1 97 ? -14.460 11.758 18.266 1.00 94.62 97 ILE A O 1
ATOM 765 N N . ALA A 1 98 ? -13.334 10.657 16.676 1.00 95.69 98 ALA A N 1
ATOM 766 C CA . ALA A 1 98 ? -12.039 11.257 17.003 1.00 95.69 98 ALA A CA 1
ATOM 767 C C . ALA A 1 98 ? -12.104 12.792 16.948 1.00 95.69 98 ALA A C 1
ATOM 769 O O . ALA A 1 98 ? -11.655 13.489 17.861 1.00 95.69 98 ALA A O 1
ATOM 770 N N . LYS A 1 99 ? -12.779 13.334 15.926 1.00 96.19 99 LYS A N 1
ATOM 771 C CA . LYS A 1 99 ? -13.011 14.773 15.784 1.00 96.19 99 LYS A CA 1
ATOM 772 C C . LYS A 1 99 ? -13.881 15.353 16.900 1.00 96.19 99 LYS A C 1
ATOM 774 O O . LYS A 1 99 ? -13.571 16.444 17.375 1.00 96.19 99 LYS A O 1
ATOM 779 N N . SER A 1 100 ? -14.955 14.677 17.316 1.00 95.12 100 SER A N 1
ATOM 780 C CA . SER A 1 100 ? -15.821 15.169 18.400 1.00 95.12 100 SER A CA 1
ATOM 781 C C . SER A 1 100 ? -15.091 15.209 19.747 1.00 95.12 100 SER A C 1
ATOM 783 O O . SER A 1 100 ? -15.350 16.101 20.555 1.00 95.12 100 SER A O 1
ATOM 785 N N . LYS A 1 101 ? -14.128 14.300 19.945 1.00 94.38 101 LYS A N 1
ATOM 786 C CA . LYS A 1 101 ? -13.257 14.223 21.127 1.00 94.38 101 LYS A CA 1
ATOM 787 C C . LYS A 1 101 ? -11.977 15.067 21.012 1.00 94.38 101 LYS A C 1
ATOM 789 O O . LYS A 1 101 ? -11.271 15.218 22.003 1.00 94.38 101 LYS A O 1
ATOM 794 N N . ASN A 1 102 ? -11.700 15.663 19.846 1.00 95.00 102 ASN A N 1
ATOM 795 C CA . ASN A 1 102 ? -10.461 16.391 19.539 1.00 95.00 102 ASN A CA 1
ATOM 796 C C . ASN A 1 102 ? -9.195 15.538 19.787 1.00 95.00 102 ASN A C 1
ATOM 798 O O . ASN A 1 102 ? -8.252 15.983 20.443 1.00 95.00 102 ASN A O 1
ATOM 802 N N . MET A 1 103 ? -9.207 14.307 19.272 1.00 95.62 103 MET A N 1
ATOM 803 C CA . MET A 1 103 ? -8.138 13.307 19.391 1.00 95.62 103 MET A CA 1
ATOM 804 C C . MET A 1 103 ? -7.724 12.774 18.010 1.00 95.62 103 MET A C 1
ATOM 806 O O . MET A 1 103 ? -8.468 12.928 17.037 1.00 95.62 103 MET A O 1
ATOM 810 N N . GLY A 1 104 ? -6.551 12.139 17.931 1.00 93.88 104 GLY A N 1
ATOM 811 C CA . GLY A 1 104 ? -6.169 11.307 16.787 1.00 93.88 104 GLY A CA 1
ATOM 812 C C . GLY A 1 104 ? -7.039 10.049 16.699 1.00 93.88 104 GLY A C 1
ATOM 813 O O . GLY A 1 104 ? -7.554 9.572 17.712 1.00 93.88 104 GLY A O 1
ATOM 814 N N . ILE A 1 105 ? -7.225 9.510 15.492 1.00 93.94 105 ILE A N 1
ATOM 815 C CA . ILE A 1 105 ? -8.007 8.275 15.277 1.00 93.94 105 ILE A CA 1
ATOM 816 C C . ILE A 1 105 ? -7.336 7.047 15.907 1.00 93.94 105 ILE A C 1
ATOM 818 O O . ILE A 1 105 ? -7.998 6.066 16.220 1.00 93.94 105 ILE A O 1
ATOM 822 N N . GLU A 1 106 ? -6.029 7.116 16.108 1.00 92.88 106 GLU A N 1
ATOM 823 C CA . GLU A 1 106 ? -5.183 6.111 16.734 1.00 92.88 106 GLU A CA 1
ATOM 824 C C . GLU A 1 106 ? -5.240 6.152 18.266 1.00 92.88 106 GLU A C 1
ATOM 826 O O . GLU A 1 106 ? -4.982 5.144 18.915 1.00 92.88 106 GLU A O 1
ATOM 831 N N . GLU A 1 107 ? -5.621 7.292 18.848 1.00 92.31 107 GLU A N 1
ATOM 832 C CA . GLU A 1 107 ? -5.657 7.498 20.304 1.00 92.31 107 GLU A CA 1
ATOM 833 C C . GLU A 1 107 ? -7.078 7.512 20.874 1.00 92.31 107 GLU A C 1
ATOM 835 O O . GLU A 1 107 ? -7.256 7.497 22.092 1.00 92.31 107 GLU A O 1
ATOM 840 N N . VAL A 1 108 ? -8.093 7.618 20.012 1.00 91.88 108 VAL A N 1
ATOM 841 C CA . VAL A 1 108 ? -9.474 7.777 20.455 1.00 91.88 108 VAL A CA 1
ATOM 842 C C . VAL A 1 108 ? -9.965 6.516 21.160 1.00 91.88 108 VAL A C 1
ATOM 844 O O . VAL A 1 108 ? -9.977 5.429 20.593 1.00 91.88 108 VAL A O 1
ATOM 847 N N . ASP A 1 109 ? -10.410 6.685 22.401 1.00 86.25 109 ASP A N 1
ATOM 848 C CA . ASP A 1 109 ? -11.032 5.609 23.164 1.00 86.25 109 ASP A CA 1
ATOM 849 C C . ASP A 1 109 ? -12.461 5.386 22.652 1.00 86.25 109 ASP A C 1
ATOM 851 O O . ASP A 1 109 ? -13.282 6.319 22.650 1.00 86.25 109 ASP A O 1
ATOM 855 N N . ILE A 1 110 ? -12.738 4.182 22.158 1.00 87.50 110 ILE A N 1
ATOM 856 C CA . ILE A 1 110 ? -14.060 3.779 21.679 1.00 87.50 110 ILE A CA 1
ATOM 857 C C . ILE A 1 110 ? -14.734 3.004 22.798 1.00 87.50 110 ILE A C 1
ATOM 859 O O . ILE A 1 110 ? -14.268 1.944 23.198 1.00 87.50 110 ILE A O 1
ATOM 863 N N . ASP A 1 111 ? -15.838 3.554 23.288 1.00 80.06 111 ASP A N 1
ATOM 864 C CA . ASP A 1 111 ? -16.686 2.866 24.249 1.00 80.06 111 ASP A CA 1
ATOM 865 C C . ASP A 1 111 ? -17.522 1.820 23.498 1.00 80.06 111 ASP A C 1
ATOM 867 O O . ASP A 1 111 ? -18.372 2.179 22.677 1.00 80.06 111 ASP A O 1
ATOM 871 N N . GLU A 1 112 ? -17.245 0.537 23.744 1.00 70.62 112 GLU A N 1
ATOM 872 C CA . GLU A 1 112 ? -17.976 -0.601 23.163 1.00 70.62 112 GLU A CA 1
ATOM 873 C C . GLU A 1 112 ? -19.475 -0.569 23.516 1.00 70.62 112 GLU A C 1
ATOM 875 O O . GLU A 1 112 ? -20.299 -1.068 22.755 1.00 70.62 112 GLU A O 1
ATOM 880 N N . ASP A 1 113 ? -19.865 0.068 24.628 1.00 73.94 113 ASP A N 1
ATOM 881 C CA . ASP A 1 113 ? -21.278 0.210 24.996 1.00 73.94 113 ASP A CA 1
ATOM 882 C C . ASP A 1 113 ? -21.981 1.328 24.189 1.00 73.94 113 ASP A C 1
ATOM 884 O O . ASP A 1 113 ? -23.214 1.357 24.094 1.00 73.94 113 ASP A O 1
ATOM 888 N N . GLU A 1 114 ? -21.217 2.264 23.609 1.00 74.19 114 GLU A N 1
ATOM 889 C CA . GLU A 1 114 ? -21.722 3.416 22.844 1.00 74.19 114 GLU A CA 1
ATOM 890 C C . GLU A 1 114 ? -21.692 3.174 21.324 1.00 74.19 114 GLU A C 1
ATOM 892 O O . GLU A 1 114 ? -22.553 3.680 20.595 1.00 74.19 114 GLU A O 1
ATOM 897 N N . TYR A 1 115 ? -20.724 2.395 20.837 1.00 79.25 115 TYR A N 1
ATOM 898 C CA . TYR A 1 115 ? -20.476 2.159 19.413 1.00 79.25 115 TYR A CA 1
ATOM 899 C C . TYR A 1 115 ? -20.475 0.668 19.072 1.00 79.25 115 TYR A C 1
ATOM 901 O O . TYR A 1 115 ? -20.274 -0.183 19.921 1.00 79.25 115 TYR A O 1
ATOM 909 N N . PHE A 1 116 ? -20.692 0.339 17.797 1.00 81.25 116 PHE A N 1
ATOM 910 C CA . PHE A 1 116 ? -20.635 -1.051 17.336 1.00 81.25 116 PHE A CA 1
ATOM 911 C C . PHE A 1 116 ? -19.234 -1.656 17.529 1.00 81.25 116 PHE A C 1
ATOM 913 O O . PHE A 1 116 ? -18.246 -0.977 17.232 1.00 81.25 116 PHE A O 1
ATOM 920 N N . ASP A 1 117 ? -19.161 -2.945 17.886 1.00 85.31 117 ASP A N 1
ATOM 921 C CA . ASP A 1 117 ? -17.916 -3.729 18.021 1.00 85.31 117 ASP A CA 1
ATOM 922 C C . ASP A 1 117 ? -16.963 -3.523 16.832 1.00 85.31 117 ASP A C 1
ATOM 924 O O . ASP A 1 117 ? -15.758 -3.366 16.996 1.00 85.31 117 ASP A O 1
ATOM 928 N N . SER A 1 118 ? -17.508 -3.410 15.618 1.00 89.31 118 SER A N 1
ATOM 929 C CA . SER A 1 118 ? -16.723 -3.203 14.399 1.00 89.31 118 SER A CA 1
ATOM 930 C C . SER A 1 118 ? -15.966 -1.865 14.357 1.00 89.31 118 SER A C 1
ATOM 932 O O . SER A 1 118 ? -14.926 -1.762 13.712 1.00 89.31 118 SER A O 1
ATOM 934 N N . ILE A 1 119 ? -16.466 -0.817 15.023 1.00 93.38 119 ILE A N 1
ATOM 935 C CA . ILE A 1 119 ? -15.770 0.477 15.137 1.00 93.38 119 ILE A CA 1
ATOM 936 C C . ILE A 1 119 ? -14.623 0.373 16.139 1.00 93.38 119 ILE A C 1
ATOM 938 O O . ILE A 1 119 ? -13.548 0.923 15.893 1.00 93.38 119 ILE A O 1
ATOM 942 N N . TYR A 1 120 ? -14.846 -0.344 17.240 1.00 91.38 120 TYR A N 1
ATOM 943 C CA . TYR A 1 120 ? -13.810 -0.638 18.222 1.00 91.38 120 TYR A CA 1
ATOM 944 C C . TYR A 1 120 ? -12.681 -1.468 17.591 1.00 91.38 120 TYR A C 1
ATOM 946 O O . TYR A 1 120 ? -11.519 -1.065 17.637 1.00 91.38 120 TYR A O 1
ATOM 954 N N . GLU A 1 121 ? -13.015 -2.560 16.897 1.00 91.31 121 GLU A N 1
ATOM 955 C CA . GLU A 1 121 ? -12.049 -3.402 16.181 1.00 91.31 121 GLU A CA 1
ATOM 956 C C . GLU A 1 121 ? -11.258 -2.616 15.127 1.00 91.31 121 GLU A C 1
ATOM 958 O O . GLU A 1 121 ? -10.036 -2.771 15.019 1.00 91.31 121 GLU A O 1
ATOM 963 N N . LEU A 1 122 ? -11.925 -1.740 14.367 1.00 94.25 122 LEU A N 1
ATOM 964 C CA . LEU A 1 122 ? -11.253 -0.853 13.421 1.00 94.25 122 LEU A CA 1
ATOM 965 C C . LEU A 1 122 ? -10.262 0.071 14.137 1.00 94.25 122 LEU A C 1
ATOM 967 O O . LEU A 1 122 ? -9.119 0.181 13.700 1.00 94.25 122 LEU A O 1
ATOM 971 N N . GLN A 1 123 ? -10.664 0.715 15.236 1.00 95.06 123 GLN A N 1
ATOM 972 C CA . GLN A 1 123 ? -9.781 1.607 15.988 1.00 95.06 123 GLN A CA 1
ATOM 973 C C . GLN A 1 123 ? -8.549 0.867 16.521 1.00 95.06 123 GLN A C 1
ATOM 975 O O . GLN A 1 123 ? -7.437 1.374 16.370 1.00 95.06 123 GLN A O 1
ATOM 980 N N . GLN A 1 124 ? -8.717 -0.347 17.053 1.00 93.38 124 GLN A N 1
ATOM 981 C CA . GLN A 1 124 ? -7.595 -1.179 17.496 1.00 93.38 124 GLN A CA 1
ATOM 982 C C . GLN A 1 124 ? -6.640 -1.502 16.338 1.00 93.38 124 GLN A C 1
ATOM 984 O O . GLN A 1 124 ? -5.429 -1.341 16.479 1.00 93.38 124 GLN A O 1
ATOM 989 N N . ASN A 1 125 ? -7.161 -1.869 15.160 1.00 94.94 125 ASN A N 1
ATOM 990 C CA . ASN A 1 125 ? -6.327 -2.102 13.975 1.00 94.94 125 ASN A CA 1
ATOM 991 C C . ASN A 1 125 ? -5.580 -0.838 13.524 1.00 94.94 125 ASN A C 1
ATOM 993 O O . ASN A 1 125 ? -4.416 -0.928 13.138 1.00 94.94 125 ASN A O 1
ATOM 997 N N . ILE A 1 126 ? -6.207 0.339 13.602 1.00 96.38 126 ILE A N 1
ATOM 998 C CA . ILE A 1 126 ? -5.534 1.609 13.313 1.00 96.38 126 ILE A CA 1
ATOM 999 C C . ILE A 1 126 ? -4.434 1.887 14.349 1.00 96.38 126 ILE A C 1
ATOM 1001 O O . ILE A 1 126 ? -3.313 2.211 13.968 1.00 96.38 126 ILE A O 1
ATOM 1005 N N . ALA A 1 127 ? -4.683 1.708 15.646 1.00 96.06 127 ALA A N 1
ATOM 1006 C CA . ALA A 1 127 ? -3.655 1.891 16.675 1.00 96.06 127 ALA A CA 1
ATOM 1007 C C . ALA A 1 127 ? -2.450 0.944 16.477 1.00 96.06 127 ALA A C 1
ATOM 1009 O O . ALA A 1 127 ? -1.288 1.353 16.615 1.00 96.06 127 ALA A O 1
ATOM 1010 N N . GLU A 1 128 ? -2.707 -0.310 16.097 1.00 96.94 128 GLU A N 1
ATOM 1011 C CA . GLU A 1 128 ? -1.659 -1.267 15.737 1.00 96.94 128 GLU A CA 1
ATOM 1012 C C . GLU A 1 128 ? -0.898 -0.848 14.470 1.00 96.94 128 GLU A C 1
ATOM 1014 O O . GLU A 1 128 ? 0.333 -0.893 14.480 1.00 96.94 128 GLU A O 1
ATOM 1019 N N . LEU A 1 129 ? -1.587 -0.367 13.427 1.00 97.12 129 LEU A N 1
ATOM 1020 C CA . LEU A 1 129 ? -0.973 0.185 12.212 1.00 97.12 129 LEU A CA 1
ATOM 1021 C C . LEU A 1 129 ? 0.012 1.314 12.545 1.00 97.12 129 LEU A C 1
ATOM 1023 O O . LEU A 1 129 ? 1.140 1.305 12.057 1.00 97.12 129 LEU A O 1
ATOM 1027 N N . PHE A 1 130 ? -0.376 2.278 13.387 1.00 96.88 130 PHE A N 1
ATOM 1028 C CA . PHE A 1 130 ? 0.515 3.379 13.787 1.00 96.88 130 PHE A CA 1
ATOM 1029 C C . PHE A 1 130 ? 1.718 2.882 14.601 1.00 96.88 130 PHE A C 1
ATOM 1031 O O . PHE A 1 130 ? 2.832 3.397 14.464 1.00 96.88 130 PHE A O 1
ATOM 1038 N N . THR A 1 131 ? 1.522 1.848 15.420 1.00 97.06 131 THR A N 1
ATOM 1039 C CA . THR A 1 131 ? 2.617 1.191 16.142 1.00 97.06 131 THR A CA 1
ATOM 1040 C C . THR A 1 131 ? 3.580 0.499 15.172 1.00 97.06 131 THR A C 1
ATOM 1042 O O . THR A 1 131 ? 4.796 0.681 15.281 1.00 97.06 131 THR A O 1
ATOM 1045 N N . GLU A 1 132 ? 3.056 -0.259 14.207 1.00 97.62 132 GLU A N 1
ATOM 1046 C CA . GLU A 1 132 ? 3.825 -0.940 13.163 1.00 97.62 132 GLU A CA 1
ATOM 1047 C C . GLU A 1 132 ? 4.593 0.063 12.287 1.00 97.62 132 GLU A C 1
ATOM 1049 O O . GLU A 1 132 ? 5.790 -0.123 12.042 1.00 97.62 132 GLU A O 1
ATOM 1054 N N . ASP A 1 133 ? 3.950 1.164 11.889 1.00 97.25 133 ASP A N 1
ATOM 1055 C CA . ASP A 1 133 ? 4.557 2.274 11.150 1.00 97.25 133 ASP A CA 1
ATOM 1056 C C . ASP A 1 133 ? 5.776 2.845 11.885 1.00 97.25 133 ASP A C 1
ATOM 1058 O O . ASP A 1 133 ? 6.880 2.933 11.328 1.00 97.25 133 ASP A O 1
ATOM 1062 N N . HIS A 1 134 ? 5.594 3.169 13.168 1.00 95.81 134 HIS A N 1
ATOM 1063 C CA . HIS A 1 134 ? 6.635 3.763 13.995 1.00 95.81 134 HIS A CA 1
ATOM 1064 C C . HIS A 1 134 ? 7.812 2.807 14.212 1.00 95.81 134 HIS A C 1
ATOM 1066 O O . HIS A 1 134 ? 8.975 3.196 14.058 1.00 95.81 134 HIS A O 1
ATOM 1072 N N . GLN A 1 135 ? 7.529 1.539 14.529 1.00 96.44 135 GLN A N 1
ATOM 1073 C CA . GLN A 1 135 ? 8.550 0.509 14.740 1.00 96.44 135 GLN A CA 1
ATOM 1074 C C . GLN A 1 135 ? 9.400 0.274 13.486 1.00 96.44 135 GLN A C 1
ATOM 1076 O O . GLN A 1 135 ? 10.608 0.043 13.591 1.00 96.44 135 GLN A O 1
ATOM 1081 N N . ASN A 1 136 ? 8.794 0.402 12.304 1.00 95.50 136 ASN A N 1
ATOM 1082 C CA . ASN A 1 136 ? 9.464 0.234 11.017 1.00 95.50 136 ASN A CA 1
ATOM 1083 C C . ASN A 1 136 ? 10.015 1.540 10.423 1.00 95.50 136 ASN A C 1
ATOM 1085 O O . ASN A 1 136 ? 10.618 1.501 9.344 1.00 95.50 136 ASN A O 1
ATOM 1089 N N . ARG A 1 137 ? 9.867 2.673 11.129 1.00 94.00 137 ARG A N 1
ATOM 1090 C CA . ARG A 1 137 ? 10.317 4.013 10.705 1.00 94.00 137 ARG A CA 1
ATOM 1091 C C . ARG A 1 137 ? 9.788 4.388 9.319 1.00 94.00 137 ARG A C 1
ATOM 1093 O O . ARG A 1 137 ? 10.541 4.882 8.477 1.00 94.00 137 ARG A O 1
ATOM 1100 N N . LEU A 1 138 ? 8.516 4.088 9.078 1.00 94.50 138 LEU A N 1
ATOM 1101 C CA . LEU A 1 138 ? 7.853 4.333 7.801 1.00 94.50 138 LEU A CA 1
ATOM 1102 C C . LEU A 1 138 ? 7.313 5.760 7.711 1.00 94.50 138 LEU A C 1
ATOM 1104 O O . LEU A 1 138 ? 7.429 6.362 6.649 1.00 94.50 138 LEU A O 1
ATOM 1108 N N . PHE A 1 139 ? 6.827 6.327 8.820 1.00 94.62 139 PHE A N 1
ATOM 1109 C CA . PHE A 1 139 ? 6.316 7.698 8.889 1.00 94.62 139 PHE A CA 1
ATOM 1110 C C . PHE A 1 139 ? 5.286 7.975 7.790 1.00 94.62 139 PHE A C 1
ATOM 1112 O O . PHE A 1 139 ? 5.414 8.929 7.014 1.00 94.62 139 PHE A O 1
ATOM 1119 N N . SER A 1 140 ? 4.315 7.071 7.686 1.00 96.25 140 SER A N 1
ATOM 1120 C CA . SER A 1 140 ? 3.276 7.126 6.667 1.00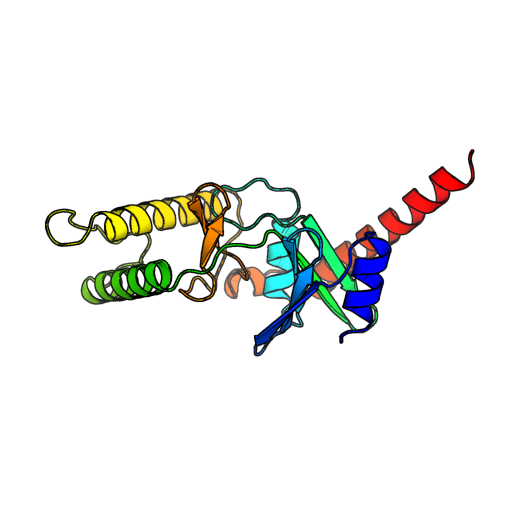 96.25 140 SER A CA 1
ATOM 1121 C C . SER A 1 140 ? 2.322 8.295 6.897 1.00 96.25 140 SER A C 1
ATOM 1123 O O . SER A 1 140 ? 2.038 8.703 8.020 1.00 96.25 140 SER A O 1
ATOM 1125 N N . SER A 1 141 ? 1.787 8.797 5.798 1.00 95.19 141 SER A N 1
ATOM 1126 C CA . SER A 1 141 ? 0.749 9.815 5.715 1.00 95.19 141 SER A CA 1
ATOM 1127 C C . SER A 1 141 ? -0.273 9.402 4.656 1.00 95.19 141 SER A C 1
ATOM 1129 O O . SER A 1 141 ? -0.060 8.418 3.946 1.00 95.19 141 SER A O 1
ATOM 1131 N N . ASP A 1 142 ? -1.356 10.170 4.546 1.00 94.06 142 ASP A N 1
ATOM 1132 C CA . ASP A 1 142 ? -2.463 9.927 3.607 1.00 94.06 142 ASP A CA 1
ATOM 1133 C C . ASP A 1 142 ? -3.386 8.755 3.985 1.00 94.06 142 ASP A C 1
ATOM 1135 O O . ASP A 1 142 ? -4.035 8.131 3.146 1.00 94.06 142 ASP A O 1
ATOM 1139 N N . LEU A 1 143 ? -3.480 8.465 5.288 1.00 96.00 143 LEU A N 1
ATOM 1140 C CA . LEU A 1 143 ? -4.464 7.522 5.805 1.00 96.00 143 LEU A CA 1
ATOM 1141 C C . LEU A 1 143 ? -5.878 8.092 5.621 1.00 96.00 143 LEU A C 1
ATOM 1143 O O . LEU A 1 143 ? -6.270 9.052 6.289 1.00 96.00 143 LEU A O 1
ATOM 1147 N N . HIS A 1 144 ? -6.656 7.475 4.735 1.00 93.62 144 HIS A N 1
ATOM 1148 C CA . HIS A 1 144 ? -8.040 7.846 4.466 1.00 93.62 144 HIS A CA 1
ATOM 1149 C C . HIS A 1 144 ? -8.882 6.642 4.034 1.00 93.62 144 HIS A C 1
ATOM 1151 O O . HIS A 1 144 ? -8.356 5.627 3.595 1.00 93.62 144 HIS A O 1
ATOM 1157 N N . HIS A 1 145 ? -10.209 6.769 4.090 1.00 94.69 145 HIS A N 1
ATOM 1158 C CA . HIS A 1 145 ? -11.144 5.677 3.780 1.00 94.69 145 HIS A CA 1
ATOM 1159 C C . HIS A 1 145 ? -11.025 5.094 2.358 1.00 94.69 145 HIS A C 1
ATOM 1161 O O . HIS A 1 145 ? -11.370 3.938 2.154 1.00 94.69 145 HIS A O 1
ATOM 1167 N N . ASP A 1 146 ? -10.538 5.847 1.368 1.00 93.50 146 ASP A N 1
ATOM 1168 C CA . ASP A 1 146 ? -10.252 5.283 0.035 1.00 93.50 146 ASP A CA 1
ATOM 1169 C C . ASP A 1 146 ? -8.892 4.549 -0.078 1.00 93.50 146 ASP A C 1
ATOM 1171 O O . ASP A 1 146 ? -8.655 3.913 -1.098 1.00 93.50 146 ASP A O 1
ATOM 1175 N N . ASN A 1 147 ? -8.048 4.582 0.964 1.00 95.62 147 ASN A N 1
ATOM 1176 C CA . ASN A 1 147 ? -6.704 3.976 1.038 1.00 95.62 147 ASN A CA 1
ATOM 1177 C C . ASN A 1 147 ? -6.641 2.818 2.051 1.00 95.62 147 ASN A C 1
ATOM 1179 O O . ASN A 1 147 ? -5.564 2.397 2.476 1.00 95.62 147 ASN A O 1
ATOM 1183 N N . ILE A 1 148 ? -7.801 2.299 2.455 1.00 96.44 148 ILE A N 1
ATOM 1184 C CA . ILE A 1 148 ? -7.928 1.133 3.332 1.00 96.44 148 ILE A CA 1
ATOM 1185 C C . ILE A 1 148 ? -8.676 0.017 2.611 1.00 96.44 148 ILE A C 1
ATOM 1187 O O . ILE A 1 148 ? -9.574 0.266 1.804 1.00 96.44 148 ILE A O 1
ATOM 1191 N N . GLY A 1 149 ? -8.326 -1.220 2.927 1.00 96.81 149 GLY A N 1
ATOM 1192 C CA . GLY A 1 149 ? -9.013 -2.401 2.429 1.00 96.81 149 GLY A CA 1
ATOM 1193 C C . GLY A 1 149 ? -8.740 -3.614 3.304 1.00 96.81 149 GLY A C 1
ATOM 1194 O O . GLY A 1 149 ? -8.060 -3.522 4.327 1.00 96.81 149 GLY A O 1
ATOM 1195 N N . LEU A 1 150 ? -9.277 -4.752 2.889 1.00 97.06 150 LEU A N 1
ATOM 1196 C CA . LEU A 1 150 ? -9.089 -6.035 3.551 1.00 97.06 150 LEU A CA 1
ATOM 1197 C C . LEU A 1 150 ? -8.106 -6.896 2.758 1.00 97.06 150 LEU A C 1
ATOM 1199 O O . LEU A 1 150 ? -8.186 -6.985 1.531 1.00 97.06 150 LEU A O 1
ATOM 1203 N N . LYS A 1 151 ? -7.188 -7.543 3.467 1.00 96.12 151 LYS A N 1
ATOM 1204 C CA . LYS A 1 151 ? -6.399 -8.659 2.941 1.00 96.12 151 LYS A CA 1
ATOM 1205 C C . LYS A 1 151 ? -7.281 -9.896 2.778 1.00 96.12 151 LYS A C 1
ATOM 1207 O O . LYS A 1 151 ? -8.392 -9.950 3.302 1.00 96.12 151 LYS A O 1
ATOM 1212 N N . GLU A 1 152 ? -6.770 -10.919 2.092 1.00 93.44 152 GLU A N 1
ATOM 1213 C CA . GLU A 1 152 ? -7.500 -12.181 1.868 1.00 93.44 152 GLU A CA 1
ATOM 1214 C C . GLU A 1 152 ? -7.931 -12.867 3.180 1.00 93.44 152 GLU A C 1
ATOM 1216 O O . GLU A 1 152 ? -8.971 -13.520 3.231 1.00 93.44 152 GLU A O 1
ATOM 1221 N N . ASP A 1 153 ? -7.166 -12.687 4.261 1.00 93.38 153 ASP A N 1
ATOM 1222 C CA . ASP A 1 153 ? -7.480 -13.226 5.589 1.00 93.38 153 ASP A CA 1
ATOM 1223 C C . ASP A 1 153 ? -8.448 -12.354 6.415 1.00 93.38 153 ASP A C 1
ATOM 1225 O O . ASP A 1 153 ? -8.761 -12.697 7.556 1.00 93.38 153 ASP A O 1
ATOM 1229 N N . GLY A 1 154 ? -8.932 -11.244 5.850 1.00 92.00 154 GLY A N 1
ATOM 1230 C CA . GLY A 1 154 ? -9.808 -10.280 6.514 1.00 92.00 154 GLY A CA 1
ATOM 1231 C C . GLY A 1 154 ? -9.078 -9.224 7.348 1.00 92.00 154 GLY A C 1
ATOM 1232 O O . GLY A 1 154 ? -9.734 -8.377 7.951 1.00 92.00 154 GLY A O 1
ATOM 1233 N N . THR A 1 155 ? -7.742 -9.226 7.391 1.00 93.75 155 THR A N 1
ATOM 1234 C CA . THR A 1 155 ? -6.969 -8.190 8.090 1.00 93.75 155 THR A CA 1
ATOM 1235 C C . THR A 1 155 ? -7.127 -6.839 7.394 1.00 93.75 155 THR A C 1
ATOM 1237 O O . THR A 1 155 ? -6.955 -6.737 6.179 1.00 93.75 155 THR A O 1
ATOM 1240 N N . ILE A 1 156 ? -7.399 -5.781 8.161 1.00 96.19 156 ILE A N 1
ATOM 1241 C CA . ILE A 1 156 ? -7.415 -4.408 7.643 1.00 96.19 156 ILE A CA 1
ATOM 1242 C C . ILE A 1 156 ? -5.987 -3.984 7.305 1.00 96.19 156 ILE A C 1
ATOM 1244 O O . ILE A 1 156 ? -5.083 -4.081 8.136 1.00 96.19 156 ILE A O 1
ATOM 1248 N N . ALA A 1 157 ? -5.792 -3.473 6.097 1.00 97.44 157 ALA A N 1
ATOM 1249 C CA . ALA A 1 157 ? -4.518 -2.943 5.656 1.00 97.44 157 ALA A CA 1
ATOM 1250 C C . ALA A 1 157 ? -4.686 -1.662 4.843 1.00 97.44 157 ALA A C 1
ATOM 1252 O O . ALA A 1 157 ? -5.747 -1.375 4.283 1.00 97.44 157 ALA A O 1
ATOM 1253 N N . VAL A 1 158 ? -3.605 -0.894 4.786 1.00 97.62 158 VAL A N 1
ATOM 1254 C CA . VAL A 1 158 ? -3.517 0.345 4.025 1.00 97.62 158 VAL A CA 1
ATOM 1255 C C . VAL A 1 158 ? -2.710 0.138 2.756 1.00 97.62 158 VAL A C 1
ATOM 1257 O O . VAL A 1 158 ? -1.777 -0.667 2.697 1.00 97.62 158 VAL A O 1
ATOM 1260 N N . PHE A 1 159 ? -3.056 0.900 1.736 1.00 96.25 159 PHE A N 1
ATOM 1261 C CA . PHE A 1 159 ? -2.334 0.976 0.478 1.00 96.25 159 PHE A CA 1
ATOM 1262 C C . PHE A 1 159 ? -2.277 2.435 0.046 1.00 96.25 159 PHE A C 1
ATOM 1264 O O . PHE A 1 159 ? -2.920 3.290 0.642 1.00 96.25 159 PHE A O 1
ATOM 1271 N N . ASP A 1 160 ? -1.478 2.714 -0.976 1.00 94.50 160 ASP A N 1
ATOM 1272 C CA . ASP A 1 160 ? -1.354 4.068 -1.519 1.00 94.50 160 ASP A CA 1
ATOM 1273 C C . ASP A 1 160 ? -0.901 5.140 -0.503 1.00 94.50 160 ASP A C 1
ATOM 1275 O O . ASP A 1 160 ? -1.239 6.318 -0.584 1.00 94.50 160 ASP A O 1
ATOM 1279 N N . MET A 1 161 ? -0.109 4.707 0.478 1.00 96.25 161 MET A N 1
ATOM 1280 C CA . MET A 1 161 ? 0.460 5.579 1.498 1.00 96.25 161 MET A CA 1
ATOM 1281 C C . MET A 1 161 ? 1.650 6.368 0.956 1.00 96.25 161 MET A C 1
ATOM 1283 O O . MET A 1 161 ? 2.344 5.963 0.018 1.00 96.25 161 MET A O 1
ATOM 1287 N N . ARG A 1 162 ? 1.937 7.489 1.614 1.00 96.00 162 ARG A N 1
ATOM 1288 C CA . ARG A 1 162 ? 3.045 8.380 1.263 1.00 96.00 162 ARG A CA 1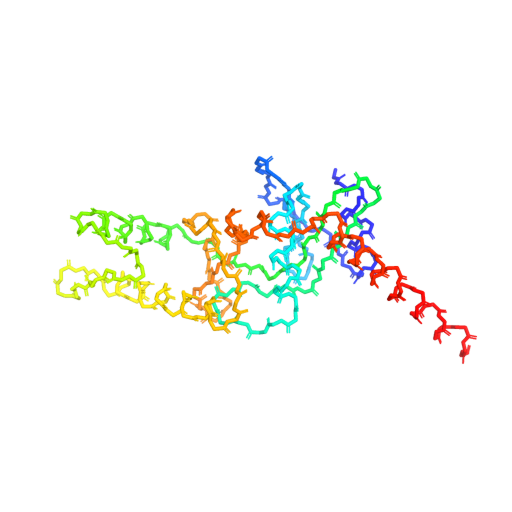
ATOM 1289 C C . ARG A 1 162 ? 3.898 8.685 2.478 1.00 96.00 162 ARG A C 1
ATOM 1291 O O . ARG A 1 162 ? 3.382 8.723 3.591 1.00 96.00 162 ARG A O 1
ATOM 1298 N N . TYR A 1 163 ? 5.177 8.999 2.284 1.00 96.50 163 TYR A N 1
ATOM 1299 C CA . TYR A 1 163 ? 5.944 9.617 3.368 1.00 96.50 163 TYR A CA 1
ATOM 1300 C C . TYR A 1 163 ? 5.310 10.932 3.808 1.00 96.50 163 TYR A C 1
ATOM 1302 O O . TYR A 1 163 ? 4.966 11.760 2.964 1.00 96.50 163 TYR A O 1
ATOM 1310 N N . ASP A 1 164 ? 5.247 11.142 5.123 1.00 94.06 164 ASP A N 1
ATOM 1311 C CA . ASP A 1 164 ? 4.935 12.444 5.697 1.00 94.06 164 ASP A CA 1
ATOM 1312 C C . ASP A 1 164 ? 5.824 13.539 5.086 1.00 94.06 164 ASP A C 1
ATOM 1314 O O . ASP A 1 164 ? 7.038 13.376 4.920 1.00 94.06 164 ASP A O 1
ATOM 1318 N N . GLU A 1 165 ? 5.220 14.682 4.770 1.00 92.81 165 GLU A N 1
ATOM 1319 C CA . GLU A 1 165 ? 5.871 15.785 4.062 1.00 92.81 165 GLU A CA 1
ATOM 1320 C C . GLU A 1 165 ? 7.104 16.320 4.817 1.00 92.81 165 GLU A C 1
ATOM 1322 O O . GLU A 1 165 ? 8.103 16.712 4.203 1.00 92.81 165 GLU A O 1
ATOM 1327 N N . HIS A 1 166 ? 7.097 16.311 6.156 1.00 93.56 166 HIS A N 1
ATOM 1328 C CA . HIS A 1 166 ? 8.253 16.729 6.949 1.00 93.56 166 HIS A CA 1
ATOM 1329 C C . HIS A 1 166 ? 9.402 15.724 6.889 1.00 93.56 166 HIS A C 1
ATOM 1331 O O . HIS A 1 166 ? 10.562 16.119 7.044 1.00 93.56 166 HIS A O 1
ATOM 1337 N N . ILE A 1 167 ? 9.102 14.440 6.694 1.00 92.56 167 ILE A N 1
ATOM 1338 C CA . ILE A 1 167 ? 10.104 13.398 6.470 1.00 92.56 167 ILE A CA 1
ATOM 1339 C C . ILE A 1 167 ? 10.619 13.469 5.039 1.00 92.56 167 ILE A C 1
ATOM 1341 O O . ILE A 1 167 ? 11.832 13.516 4.842 1.00 92.56 167 ILE A O 1
ATOM 1345 N N . LEU A 1 168 ? 9.723 13.582 4.058 1.00 91.75 168 LEU A N 1
ATOM 1346 C CA . LEU A 1 168 ? 10.072 13.648 2.643 1.00 91.75 168 LEU A CA 1
ATOM 1347 C C . LEU A 1 168 ? 11.027 14.813 2.343 1.00 91.75 168 LEU A C 1
ATOM 1349 O O . LEU A 1 168 ? 12.019 14.637 1.641 1.00 91.75 168 LEU A O 1
ATOM 1353 N N . ARG A 1 169 ? 10.809 15.982 2.961 1.00 92.69 169 ARG A N 1
ATOM 1354 C CA . ARG A 1 169 ? 11.697 17.158 2.840 1.00 92.69 169 ARG A CA 1
ATOM 1355 C C . ARG A 1 169 ? 13.108 16.960 3.385 1.00 92.69 169 ARG A C 1
ATOM 1357 O O . ARG A 1 169 ? 13.984 17.770 3.091 1.00 92.69 169 ARG A O 1
ATOM 1364 N N . LYS A 1 170 ? 13.333 15.943 4.218 1.00 93.81 170 LYS A N 1
ATOM 1365 C CA . LYS A 1 170 ? 14.671 15.608 4.729 1.00 93.81 170 LYS A CA 1
ATOM 1366 C C . LYS A 1 170 ? 15.450 14.733 3.754 1.00 93.81 170 LYS A C 1
ATOM 1368 O O . LYS A 1 170 ? 16.654 14.570 3.946 1.00 93.81 170 LYS A O 1
ATOM 1373 N N . PHE A 1 171 ? 14.795 14.164 2.745 1.00 91.62 171 PHE A N 1
ATOM 1374 C CA . PHE A 1 171 ? 15.466 13.379 1.723 1.00 91.62 171 PHE A CA 1
ATOM 1375 C C . PHE A 1 171 ? 16.057 14.277 0.645 1.00 91.62 171 PHE A C 1
ATOM 1377 O O . PHE A 1 171 ? 15.434 15.225 0.169 1.00 91.62 171 PHE A O 1
ATOM 1384 N N . ASP A 1 172 ? 17.260 13.916 0.208 1.00 95.62 172 ASP A N 1
ATOM 1385 C CA . ASP A 1 172 ? 17.751 14.331 -1.097 1.00 95.62 172 ASP A CA 1
ATOM 1386 C C . ASP A 1 172 ? 17.113 13.414 -2.147 1.00 95.62 172 ASP A C 1
ATOM 1388 O O . ASP A 1 172 ? 17.608 12.328 -2.450 1.00 95.62 172 ASP A O 1
ATOM 1392 N N . ILE A 1 173 ? 15.959 13.851 -2.649 1.00 94.81 173 ILE A N 1
ATOM 1393 C CA . ILE A 1 173 ? 15.118 13.087 -3.572 1.00 94.81 173 ILE A CA 1
ATOM 1394 C C . ILE A 1 173 ? 15.884 12.636 -4.816 1.00 94.81 173 ILE A C 1
ATOM 1396 O O . ILE A 1 173 ? 15.723 11.500 -5.261 1.00 94.81 173 ILE A O 1
ATOM 1400 N N . GLU A 1 174 ? 16.720 13.504 -5.385 1.00 94.94 174 GLU A N 1
ATOM 1401 C CA . GLU A 1 174 ? 17.481 13.161 -6.583 1.00 94.94 174 GLU A CA 1
ATOM 1402 C C . GLU A 1 174 ? 18.479 12.041 -6.280 1.00 94.94 174 GLU A C 1
ATOM 1404 O O . GLU A 1 174 ? 18.566 11.059 -7.025 1.00 94.94 174 GLU A O 1
ATOM 1409 N N . THR A 1 175 ? 19.181 12.152 -5.153 1.00 96.12 175 THR A N 1
ATOM 1410 C CA . THR A 1 175 ? 20.103 11.117 -4.689 1.00 96.12 175 THR A CA 1
ATOM 1411 C C . THR A 1 175 ? 19.386 9.788 -4.443 1.00 96.12 175 THR A C 1
ATOM 1413 O O . THR A 1 175 ? 19.866 8.754 -4.913 1.00 96.12 175 THR A O 1
ATOM 1416 N N . GLU A 1 176 ? 18.234 9.784 -3.769 1.00 96.25 176 GLU A N 1
ATOM 1417 C CA . GLU A 1 176 ? 17.477 8.552 -3.500 1.00 96.25 176 GLU A CA 1
ATOM 1418 C C . GLU A 1 176 ? 16.974 7.888 -4.789 1.00 96.25 176 GLU A C 1
ATOM 1420 O O . GLU A 1 176 ? 17.212 6.700 -5.015 1.00 96.25 176 GLU A O 1
ATOM 1425 N N . LEU A 1 177 ? 16.374 8.652 -5.705 1.00 96.00 177 LEU A N 1
ATOM 1426 C CA . LEU A 1 177 ? 15.915 8.109 -6.986 1.00 96.00 177 LEU A CA 1
ATOM 1427 C C . LEU A 1 177 ? 17.076 7.572 -7.835 1.00 96.00 177 LEU A C 1
ATOM 1429 O O . LEU A 1 177 ? 16.923 6.558 -8.520 1.00 96.00 177 LEU A O 1
ATOM 1433 N N . ASN A 1 178 ? 18.246 8.213 -7.798 1.00 95.06 178 ASN A N 1
ATOM 1434 C CA . ASN A 1 178 ? 19.423 7.746 -8.530 1.00 95.06 178 ASN A CA 1
ATOM 1435 C C . ASN A 1 178 ? 19.993 6.441 -7.959 1.00 95.06 178 ASN A C 1
ATOM 1437 O O . ASN A 1 178 ? 20.389 5.574 -8.743 1.00 95.06 178 ASN A O 1
ATOM 1441 N N . LYS A 1 179 ? 19.982 6.255 -6.631 1.00 95.56 179 LYS A N 1
ATOM 1442 C CA . LYS A 1 179 ? 20.339 4.969 -6.003 1.00 95.56 179 LYS A CA 1
ATOM 1443 C C . LYS A 1 179 ? 19.418 3.854 -6.490 1.00 95.56 179 LYS A C 1
ATOM 1445 O O . LYS A 1 179 ? 19.900 2.842 -6.992 1.00 95.56 179 LYS A O 1
ATOM 1450 N N . ILE A 1 180 ? 18.108 4.088 -6.462 1.00 96.06 180 ILE A N 1
ATOM 1451 C CA . ILE A 1 180 ? 17.107 3.104 -6.894 1.00 96.06 180 ILE A CA 1
ATOM 1452 C C . ILE A 1 180 ? 17.275 2.753 -8.380 1.00 96.06 180 ILE A C 1
ATOM 1454 O O . ILE A 1 180 ? 17.270 1.577 -8.750 1.00 96.06 180 ILE A O 1
ATOM 1458 N N . LYS A 1 181 ? 17.489 3.749 -9.254 1.00 94.19 181 LYS A N 1
ATOM 1459 C CA . LYS A 1 181 ? 17.781 3.507 -10.682 1.00 94.19 181 LYS A CA 1
ATOM 1460 C C . LYS A 1 181 ? 19.027 2.642 -10.867 1.00 94.19 181 LYS A C 1
ATOM 1462 O O . LYS A 1 181 ? 19.045 1.766 -11.732 1.00 94.19 181 LYS A O 1
ATOM 1467 N N . HIS A 1 182 ? 20.070 2.890 -10.077 1.00 92.31 182 HIS A N 1
ATOM 1468 C CA . HIS A 1 182 ? 21.314 2.132 -10.136 1.00 92.31 182 HIS A CA 1
ATOM 1469 C C . HIS A 1 182 ? 21.108 0.669 -9.715 1.00 92.31 182 HIS A C 1
ATOM 1471 O O . HIS A 1 182 ? 21.535 -0.240 -10.428 1.00 92.31 182 HIS A O 1
ATOM 1477 N N . GLU A 1 183 ? 20.378 0.428 -8.626 1.00 91.19 183 GLU A N 1
ATOM 1478 C CA . GLU A 1 183 ? 20.004 -0.917 -8.166 1.00 91.19 183 GLU A CA 1
ATOM 1479 C C . GLU A 1 183 ? 19.193 -1.681 -9.221 1.00 91.19 183 GLU A C 1
ATOM 1481 O O . GLU A 1 183 ? 19.508 -2.829 -9.548 1.00 91.19 183 GLU A O 1
ATOM 1486 N N . GLN A 1 184 ? 18.198 -1.024 -9.823 1.00 89.75 184 GLN A N 1
ATOM 1487 C CA . GLN A 1 184 ? 17.368 -1.597 -10.887 1.00 89.75 184 GLN A CA 1
ATOM 1488 C C . GLN A 1 184 ? 18.173 -1.916 -12.155 1.00 89.75 184 GLN A C 1
ATOM 1490 O O . GLN A 1 184 ? 17.900 -2.906 -12.834 1.00 89.75 184 GLN A O 1
ATOM 1495 N N . TYR A 1 185 ? 19.177 -1.100 -12.491 1.00 84.69 185 TYR A N 1
ATOM 1496 C CA . TYR A 1 185 ? 20.080 -1.387 -13.605 1.00 84.69 185 TYR A CA 1
ATOM 1497 C C . TYR A 1 185 ? 20.941 -2.624 -13.322 1.00 84.69 185 TYR A C 1
ATOM 1499 O O . TYR A 1 185 ? 21.116 -3.465 -14.205 1.00 84.69 185 TYR A O 1
ATOM 1507 N N . HIS A 1 186 ? 21.460 -2.765 -12.102 1.00 79.31 186 HIS A N 1
ATOM 1508 C CA . HIS A 1 186 ? 22.313 -3.893 -11.740 1.00 79.31 186 HIS A CA 1
ATOM 1509 C C . HIS A 1 186 ? 21.566 -5.228 -11.699 1.00 79.31 186 HIS A C 1
ATOM 1511 O O . HIS A 1 186 ? 22.094 -6.207 -12.232 1.00 79.31 186 HIS A O 1
ATOM 1517 N N . SER A 1 187 ? 20.343 -5.273 -11.162 1.00 76.56 187 SER A N 1
ATOM 1518 C CA . SER A 1 187 ? 19.539 -6.506 -11.149 1.00 76.56 187 SER A CA 1
ATOM 1519 C C . SER A 1 187 ? 19.280 -7.034 -12.566 1.00 76.56 187 SER A C 1
ATOM 1521 O O . SER A 1 187 ? 19.526 -8.203 -12.854 1.00 76.56 187 SER A O 1
ATOM 1523 N N . LEU A 1 188 ? 18.935 -6.138 -13.498 1.00 68.44 188 LEU A N 1
ATOM 1524 C CA . LEU A 1 188 ? 18.732 -6.441 -14.920 1.00 68.44 188 LEU A CA 1
ATOM 1525 C C . LEU A 1 188 ? 19.952 -7.069 -15.617 1.00 68.44 188 LEU A C 1
ATOM 1527 O O . LEU A 1 188 ? 19.793 -7.851 -16.556 1.00 68.44 188 LEU A O 1
ATOM 1531 N N . HIS A 1 189 ? 21.168 -6.693 -15.216 1.00 62.25 189 HIS A N 1
ATOM 1532 C CA . HIS A 1 189 ? 22.402 -7.145 -15.869 1.00 62.25 189 HIS A CA 1
ATOM 1533 C C . HIS A 1 189 ? 23.022 -8.374 -15.193 1.00 62.25 189 HIS A C 1
ATOM 1535 O O . HIS A 1 189 ? 23.726 -9.133 -15.864 1.00 62.25 189 HIS A O 1
ATOM 1541 N N . GLN A 1 190 ? 22.732 -8.610 -13.910 1.00 59.28 190 GLN A N 1
ATOM 1542 C CA . GLN A 1 190 ? 23.087 -9.854 -13.222 1.00 59.28 190 GLN A CA 1
ATOM 1543 C C . GLN A 1 190 ? 22.260 -11.042 -13.737 1.00 59.28 190 GLN A C 1
ATOM 1545 O O . GLN A 1 190 ? 22.825 -12.100 -14.000 1.00 59.28 190 GLN A O 1
ATOM 1550 N N . GLU A 1 191 ? 20.961 -10.857 -13.995 1.00 55.06 191 GLU A N 1
ATOM 1551 C CA . GLU A 1 191 ? 20.105 -11.898 -14.594 1.00 55.06 191 GLU A CA 1
ATOM 1552 C C . GLU A 1 191 ? 20.638 -12.345 -15.969 1.00 55.06 191 GLU A C 1
ATOM 1554 O O . GLU A 1 191 ? 20.794 -13.536 -16.227 1.00 55.06 191 GLU A O 1
ATOM 1559 N N . ARG A 1 192 ? 21.060 -11.395 -16.816 1.00 53.00 192 ARG A N 1
ATOM 1560 C CA . ARG A 1 192 ? 21.613 -11.691 -18.152 1.00 53.00 192 ARG A CA 1
ATOM 1561 C C . ARG A 1 192 ? 22.969 -12.394 -18.141 1.00 53.00 192 ARG A C 1
ATOM 1563 O O . ARG A 1 192 ? 23.309 -13.045 -19.122 1.00 53.00 192 ARG A O 1
ATOM 1570 N N . SER A 1 193 ? 23.771 -12.238 -17.089 1.00 48.66 193 SER A N 1
ATOM 1571 C CA . SER A 1 193 ? 25.105 -12.854 -17.022 1.00 48.66 193 SER A CA 1
ATOM 1572 C C . SER A 1 193 ? 25.067 -14.305 -16.530 1.00 48.66 193 SER A C 1
ATOM 1574 O O . SER A 1 193 ? 25.965 -15.073 -16.871 1.00 48.66 193 SER A O 1
ATOM 1576 N N . CYS A 1 194 ? 24.004 -14.717 -15.834 1.00 47.91 194 CYS A N 1
ATOM 1577 C CA . CYS A 1 194 ? 23.756 -16.121 -15.492 1.00 47.91 194 CYS A CA 1
ATOM 1578 C C . CYS A 1 194 ? 23.236 -16.956 -16.679 1.00 47.91 194 CYS A C 1
ATOM 1580 O O . CYS A 1 194 ? 23.480 -18.162 -16.721 1.00 47.91 194 CYS A O 1
ATOM 1582 N N . ASP A 1 195 ? 22.591 -16.329 -17.668 1.00 47.66 195 ASP A N 1
ATOM 1583 C CA . ASP A 1 195 ? 22.011 -17.023 -18.830 1.00 47.66 195 ASP A CA 1
ATOM 1584 C C . ASP A 1 195 ? 23.014 -17.322 -19.960 1.00 47.66 195 ASP A C 1
ATOM 1586 O O . ASP A 1 195 ? 22.738 -18.143 -20.829 1.00 47.66 195 ASP A O 1
ATOM 1590 N N . ILE A 1 196 ? 24.206 -16.714 -19.950 1.00 49.66 196 ILE A N 1
ATOM 1591 C CA . ILE A 1 196 ? 25.258 -16.959 -20.964 1.00 49.66 196 ILE A CA 1
ATOM 1592 C C . ILE A 1 196 ? 26.171 -18.143 -20.559 1.00 49.66 196 ILE A C 1
ATOM 1594 O O . ILE A 1 196 ? 27.127 -18.479 -21.255 1.00 49.66 196 ILE A O 1
ATOM 1598 N N . GLY A 1 197 ? 25.883 -18.798 -19.427 1.00 46.88 197 GLY A N 1
ATOM 1599 C CA . GLY A 1 197 ? 26.695 -19.873 -18.845 1.00 46.88 197 GLY A CA 1
ATOM 1600 C C . GLY A 1 197 ? 26.074 -21.275 -18.847 1.00 46.88 197 GLY A C 1
ATOM 1601 O O . GLY A 1 197 ? 26.554 -22.115 -18.084 1.00 46.88 197 GLY A O 1
ATOM 1602 N N . ARG A 1 198 ? 25.024 -21.546 -19.635 1.00 39.50 198 ARG A N 1
ATOM 1603 C CA . ARG A 1 198 ? 24.406 -22.882 -19.758 1.00 39.50 198 ARG A CA 1
ATOM 1604 C C . ARG A 1 198 ? 24.423 -23.411 -21.183 1.00 39.50 198 ARG A C 1
ATOM 1606 O O . ARG A 1 198 ? 24.131 -22.623 -22.105 1.00 39.50 198 ARG A O 1
#

Organism: Vibrio metschnikovii (NCBI:txid28172)

Radius of gyration: 18.67 Å; chains: 1; bounding box: 48×40×48 Å

Sequence (198 aa):
MNKYCEAWAEKLGIEIAEYMGAGDNGIAFKTSNDKVMKITGDVGEFLHAHNLKGKSLKHFAEIYDTRIFLDGSMGILMEKLEICEELKEQFKTLCSIAKSKNMGIEEVDIDEDEYFDSIYELQQNIAELFTEDHQNRLFSSDLHHDNIGLKEDGTIAVFDMRYDEHILRKFDIETELNKIKHEQYHSLHQERSCDIGR

Secondary structure (DSSP, 8-state):
--HHHHHHHHHTT--EEEEEEEETTEEEEEETTSEEEEEE--HHHHHHHHHHTT---SSB--EEEEEE-TTS-EEEEEEPPBP-HHHHHHHHHHHHHHHHHT--TTTPPP-TTTS-HHHHHHHHHHHHHHHHHHHTT--EE---GGGEEE-TTS-EEE-S-EE-HHHHTTS-HHHHHHHHHHHHHHHHHHHHHHGGG-

pLDDT: mean 90.92, std 10.96, range [39.5, 98.19]

Foldseek 3Di:
DDPVLQVVCVVVVKAFDAWDDDDPFWTWTAIPVGKIKIKGPDLQLQVLLVLQAPDDDQAAWHWPDKDQDPVRIIITITHDFAQDVVQQVLQVVLVVQCVVVVHDSQPRDDDCVVDPPVNVVSSPLVVVVVVRCVVSVSQWDDDHSVQWGADPVRGIHGHSIGHDPVVVVVDPSVVSVVVVVVVVVVVVVVVVVVVVPD